Protein AF-A0A7J4DTM4-F1 (afdb_monomer_lite)

Sequence (296 aa):
MVCRRVAFVVVTILLLASLVPLAHAIEEQLKPVEEEARDWLGLMKFAESLHATTKGMKYWYECCGMGKYVGVPYEALFCKKCHATCESCHAVKDENGNVVDFSISVAKDRNTCLKCHGRQAKAIALGQKNPEWADVHLIGLGVNCVYCHSSKEVHGMHGKFNYMFEGKGVFEISCEKCHIEKRIGPPVIKTIPEHEQHLDDIGCSACHSPTTVTCYNCHLSYAYETYKRQGKPVKKVIPITGWMLLVKDKRTGKIVPGNIMVLVWTGKDVEAVRVPIYHRGDAKGKRIEFRPPDPS

Radius of gyration: 25.84 Å; chains: 1; bounding box: 92×42×77 Å

Foldseek 3Di:
DPVVVVVVVVVVVVVVVVVVVVVVVVVVVCPPVVVVVVVVVVLQQQCQACQQVVLQVQLLCCQAHCCVAFVDHPVLFPLVVSRDDQCLQFFDADPVRDGPDGHPVSNQAQVSVCVNVVLVVVLCVVCVVPVLQHDCVCRVVVGTPCVQFPPCLNRVSQHHDSHCQQAPSNGPGAPCVVQPVVVHDDHPDPPPVCCVPAVQAAGPQAPPHQWDWEFEAAASQQQSVVCVVPVGGDPDTDTDIRDFDWDQQPRRRHIHTWYFYFYFYDDPPHDTDGRTRTSRDYSNNDDPPPPPPDPD

Secondary structure (DSSP, 8-state):
--HHHHHHHHHHHHHHHHHHHHHHHHHHH---HHHHHHHHHHT--GGGSHHHH-HHHHHHHHHSSTHHHH---GGGSGGGGG---HHHHHEEE-TTS-EEEE-HHHHHSHHHHHTT-HHHHHHHHHHTT-GGG--IIIIIS---HHHHS-HHHHTTTT---SSTTSSTTS----SHIIIIIS--SS---TTSHHHHHHTTTB-GGGTS-S---EE-SEEHHHHHHHHHHHSS------EE-S--EEEE-TTT--EEEE---EEEE--SS---EEEE--SS--TT-------PPP--

pLDDT: mean 75.69, std 17.33, range [27.16, 96.31]

Structure (mmCIF, N/CA/C/O backbone):
data_AF-A0A7J4DTM4-F1
#
_entry.id   AF-A0A7J4DTM4-F1
#
loop_
_atom_site.group_PDB
_atom_site.id
_atom_site.type_symbol
_atom_site.label_atom_id
_atom_site.label_alt_id
_atom_site.label_comp_id
_atom_site.label_asym_id
_atom_site.label_entity_id
_atom_site.label_seq_id
_atom_site.pdbx_PDB_ins_code
_atom_site.Cartn_x
_atom_site.Cartn_y
_atom_site.Cartn_z
_atom_site.occupancy
_atom_site.B_iso_or_equiv
_atom_site.auth_seq_id
_atom_site.auth_comp_id
_atom_site.auth_asym_id
_atom_site.auth_atom_id
_atom_site.pdbx_PDB_model_num
ATOM 1 N N . MET A 1 1 ? 55.580 -16.306 48.579 1.00 51.09 1 MET A N 1
ATOM 2 C CA . MET A 1 1 ? 55.293 -15.978 47.158 1.00 51.09 1 MET A CA 1
ATOM 3 C C . MET A 1 1 ? 54.442 -17.020 46.409 1.00 51.09 1 MET A C 1
ATOM 5 O O . MET A 1 1 ? 54.090 -16.763 45.266 1.00 51.09 1 MET A O 1
ATOM 9 N N . VAL A 1 2 ? 54.030 -18.139 47.026 1.00 48.56 2 VAL A N 1
ATOM 10 C CA . VAL A 1 2 ? 53.273 -19.211 46.340 1.00 48.56 2 VAL A CA 1
ATOM 11 C C . VAL A 1 2 ? 51.743 -18.990 46.356 1.00 48.56 2 VAL A C 1
ATOM 13 O O . VAL A 1 2 ? 51.092 -19.220 45.343 1.00 48.56 2 VAL A O 1
ATOM 16 N N . CYS A 1 3 ? 51.164 -18.406 47.418 1.00 44.97 3 CYS A N 1
ATOM 17 C CA . CYS A 1 3 ? 49.705 -18.182 47.508 1.00 44.97 3 CYS A CA 1
ATOM 18 C C . CYS A 1 3 ? 49.120 -17.191 46.485 1.00 44.97 3 CYS A C 1
ATOM 20 O O . CYS A 1 3 ? 47.960 -17.312 46.104 1.00 44.97 3 CYS A O 1
ATOM 22 N N . ARG A 1 4 ? 49.901 -16.210 46.012 1.00 42.91 4 ARG A N 1
ATOM 23 C CA . ARG A 1 4 ? 49.393 -15.155 45.114 1.00 42.91 4 ARG A CA 1
ATOM 24 C C . ARG A 1 4 ? 49.233 -15.622 43.660 1.00 42.91 4 ARG A C 1
ATOM 26 O O . ARG A 1 4 ? 48.431 -15.052 42.933 1.00 42.91 4 ARG A O 1
ATOM 33 N N . ARG A 1 5 ? 49.968 -16.666 43.249 1.00 45.34 5 ARG A N 1
ATOM 34 C CA . ARG A 1 5 ? 49.880 -17.247 41.896 1.00 45.34 5 ARG A CA 1
ATOM 35 C C . ARG A 1 5 ? 48.676 -18.180 41.744 1.00 45.34 5 ARG A C 1
ATOM 37 O O . ARG A 1 5 ? 48.032 -18.144 40.706 1.00 45.34 5 ARG A O 1
ATOM 44 N N . VAL A 1 6 ? 48.325 -18.941 42.783 1.00 50.00 6 VAL A N 1
ATOM 45 C CA . VAL A 1 6 ? 47.185 -19.880 42.747 1.00 50.00 6 VAL A CA 1
ATOM 46 C C . VAL A 1 6 ? 45.846 -19.138 42.682 1.00 50.00 6 VAL A C 1
ATOM 48 O O . VAL A 1 6 ? 44.985 -19.501 41.887 1.00 50.00 6 VAL A O 1
ATOM 51 N N . ALA A 1 7 ? 45.697 -18.041 43.433 1.00 49.00 7 ALA A N 1
ATOM 52 C CA . ALA A 1 7 ? 44.486 -17.219 43.396 1.00 49.00 7 ALA A CA 1
ATOM 53 C C . ALA A 1 7 ? 44.242 -16.576 42.017 1.00 49.00 7 ALA A C 1
ATOM 55 O O . ALA A 1 7 ? 43.101 -16.489 41.578 1.00 49.00 7 ALA A O 1
ATOM 56 N N . PHE A 1 8 ? 45.306 -16.178 41.307 1.00 45.94 8 PHE A N 1
ATOM 57 C CA . PHE A 1 8 ? 45.180 -15.618 39.960 1.00 45.94 8 PHE A CA 1
ATOM 58 C C . PHE A 1 8 ? 44.722 -16.680 38.953 1.00 45.94 8 PHE A C 1
ATOM 60 O O . PHE A 1 8 ? 43.783 -16.429 38.215 1.00 45.94 8 PHE A O 1
ATOM 67 N N . VAL A 1 9 ? 45.304 -17.888 38.970 1.00 52.81 9 VAL A N 1
ATOM 68 C CA . VAL A 1 9 ? 44.934 -18.965 38.027 1.00 52.81 9 VAL A CA 1
ATOM 69 C C . VAL A 1 9 ? 43.483 -19.431 38.212 1.00 52.81 9 VAL A C 1
ATOM 71 O O . VAL A 1 9 ? 42.781 -19.643 37.227 1.00 52.81 9 VAL A O 1
ATOM 74 N N . VAL A 1 10 ? 43.003 -19.538 39.455 1.00 53.56 10 VAL A N 1
ATOM 75 C CA . VAL A 1 10 ? 41.624 -19.975 39.743 1.00 53.56 10 VAL A CA 1
ATOM 76 C C . VAL A 1 10 ? 40.591 -18.926 39.309 1.00 53.56 10 VAL A C 1
ATOM 78 O O . VAL A 1 10 ? 39.556 -19.286 38.753 1.00 53.56 10 VAL A O 1
ATOM 81 N N . VAL A 1 11 ? 40.887 -17.632 39.480 1.00 53.28 11 VAL A N 1
ATOM 82 C CA . VAL A 1 11 ? 40.009 -16.541 39.021 1.00 53.28 11 VAL A CA 1
ATOM 83 C C . VAL A 1 11 ? 39.959 -16.471 37.490 1.00 53.28 11 VAL A C 1
ATOM 85 O O . VAL A 1 11 ? 38.877 -16.289 36.936 1.00 53.28 11 VAL A O 1
ATOM 88 N N . THR A 1 12 ? 41.077 -16.696 36.788 1.00 52.28 12 THR A N 1
ATOM 89 C CA . THR A 1 12 ? 41.082 -16.731 35.314 1.00 52.28 12 THR A CA 1
ATOM 90 C C . THR A 1 12 ? 40.325 -17.940 34.757 1.00 52.28 12 THR A C 1
ATOM 92 O O . THR A 1 12 ? 39.614 -17.800 33.766 1.00 52.28 12 THR A O 1
ATOM 95 N N . ILE A 1 13 ? 40.420 -19.114 35.396 1.00 54.06 13 ILE A N 1
ATOM 96 C CA . ILE A 1 13 ? 39.675 -20.316 34.980 1.00 54.06 13 ILE A CA 1
ATOM 97 C C . ILE A 1 13 ? 38.166 -20.137 35.209 1.00 54.06 13 ILE A C 1
ATOM 99 O O . ILE A 1 13 ? 37.378 -20.509 34.343 1.00 54.06 13 ILE A O 1
ATOM 103 N N . LEU A 1 14 ? 37.752 -19.514 36.318 1.00 49.53 14 LEU A N 1
ATOM 104 C CA . LEU A 1 14 ? 36.337 -19.230 36.597 1.00 49.53 14 LEU A CA 1
ATOM 105 C C . LEU A 1 14 ? 35.748 -18.143 35.675 1.00 49.53 14 LEU A C 1
ATOM 107 O O . LEU A 1 14 ? 34.586 -18.249 35.292 1.00 49.53 14 LEU A O 1
ATOM 111 N N . LEU A 1 15 ? 36.541 -17.141 35.273 1.00 49.44 15 LEU A N 1
ATOM 112 C CA . LEU A 1 15 ? 36.146 -16.133 34.273 1.00 49.44 15 LEU A CA 1
ATOM 113 C C . LEU A 1 15 ? 36.059 -16.708 32.852 1.00 49.44 15 LEU A C 1
ATOM 115 O O . LEU A 1 15 ? 35.189 -16.314 32.084 1.00 49.44 15 LEU A O 1
ATOM 119 N N . LEU A 1 16 ? 36.928 -17.655 32.493 1.00 51.03 16 LEU A N 1
ATOM 120 C CA . LEU A 1 16 ? 36.829 -18.360 31.212 1.00 51.03 16 LEU A CA 1
ATOM 121 C C . LEU A 1 16 ? 35.642 -19.334 31.206 1.00 51.03 16 LEU A C 1
ATOM 123 O O . LEU A 1 16 ? 34.917 -19.400 30.218 1.00 51.03 16 LEU A O 1
ATOM 127 N N . ALA A 1 17 ? 35.373 -20.020 32.321 1.00 52.88 17 ALA A N 1
ATOM 128 C CA . ALA A 1 17 ? 34.240 -20.936 32.457 1.00 52.88 17 ALA A CA 1
ATOM 129 C C . ALA A 1 17 ? 32.867 -20.235 32.438 1.00 52.88 17 ALA A C 1
ATOM 131 O O . ALA A 1 17 ? 31.882 -20.873 32.081 1.00 52.88 17 ALA A O 1
ATOM 132 N N . SER A 1 18 ? 32.781 -18.941 32.771 1.00 51.28 18 SER A N 1
ATOM 133 C CA . SER A 1 18 ? 31.548 -18.144 32.641 1.00 51.28 18 SER A CA 1
ATOM 134 C C . SER A 1 18 ? 31.358 -17.518 31.253 1.00 51.28 18 SER A C 1
ATOM 136 O O . SER A 1 18 ? 30.241 -17.134 30.906 1.00 51.28 18 SER A O 1
ATOM 138 N N . LEU A 1 19 ? 32.411 -17.470 30.429 1.00 48.88 19 LEU A N 1
ATOM 139 C CA . LEU A 1 19 ? 32.341 -17.037 29.030 1.00 48.88 19 LEU A CA 1
ATOM 140 C C . LEU A 1 19 ? 31.908 -18.164 28.084 1.00 48.88 19 LEU A C 1
ATOM 142 O O . LEU A 1 19 ? 31.296 -17.882 27.059 1.00 48.88 19 LEU A O 1
ATOM 146 N N . VAL A 1 20 ? 32.165 -19.432 28.427 1.00 53.16 20 VAL A N 1
ATOM 147 C CA . VAL A 1 20 ? 31.764 -20.583 27.594 1.00 53.16 20 VAL A CA 1
ATOM 148 C C . VAL A 1 20 ? 30.235 -20.698 27.441 1.00 53.16 20 VAL A C 1
ATOM 150 O O . VAL A 1 20 ? 29.787 -20.825 26.303 1.00 53.16 20 VAL A O 1
ATOM 153 N N . PRO A 1 21 ? 29.404 -20.585 28.498 1.00 50.69 21 PRO A N 1
ATOM 154 C CA . PRO A 1 21 ? 27.946 -20.595 28.363 1.00 50.69 21 PRO A CA 1
ATOM 155 C C . PRO A 1 21 ? 27.416 -19.374 27.606 1.00 50.69 21 PRO A C 1
ATOM 157 O O . PRO A 1 21 ? 26.433 -19.485 26.883 1.00 50.69 21 PRO A O 1
ATOM 160 N N . LEU A 1 22 ? 28.079 -18.218 27.740 1.00 47.06 22 LEU A N 1
ATOM 161 C CA . LEU A 1 22 ? 27.720 -16.999 27.013 1.00 47.06 22 LEU A CA 1
ATOM 162 C C . LEU A 1 22 ? 28.033 -17.136 25.515 1.00 47.06 22 LEU A C 1
ATOM 164 O O . LEU A 1 22 ? 27.223 -16.734 24.690 1.00 47.06 22 LEU A O 1
ATOM 168 N N . ALA A 1 23 ? 29.163 -17.754 25.161 1.00 49.91 23 ALA A N 1
ATOM 169 C CA . ALA A 1 23 ? 29.523 -18.060 23.779 1.00 49.91 23 ALA A CA 1
ATOM 170 C C . ALA A 1 23 ? 28.555 -19.075 23.146 1.00 49.91 23 ALA A C 1
ATOM 172 O O . ALA A 1 23 ? 28.067 -18.827 22.049 1.00 49.91 23 ALA A O 1
ATOM 173 N N . HIS A 1 24 ? 28.188 -20.142 23.867 1.00 51.56 24 HIS A N 1
ATOM 174 C CA . HIS A 1 24 ? 27.198 -21.119 23.389 1.00 51.56 24 HIS A CA 1
ATOM 175 C C . HIS A 1 24 ? 25.793 -20.506 23.253 1.00 51.56 24 HIS A C 1
ATOM 177 O O . HIS A 1 24 ? 25.097 -20.790 22.285 1.00 51.56 24 HIS A O 1
ATOM 183 N N . ALA A 1 25 ? 25.387 -19.613 24.162 1.00 49.22 25 ALA A N 1
ATOM 184 C CA . ALA A 1 25 ? 24.109 -18.902 24.062 1.00 49.22 25 ALA A CA 1
ATOM 185 C C . ALA A 1 25 ? 24.070 -17.889 22.899 1.00 49.22 25 ALA A C 1
ATOM 187 O O . ALA A 1 25 ? 23.004 -17.640 22.339 1.00 49.22 25 ALA A O 1
ATOM 188 N N . ILE A 1 26 ? 25.215 -17.309 22.518 1.00 49.38 26 ILE A N 1
ATOM 189 C CA . ILE A 1 26 ? 25.340 -16.452 21.327 1.00 49.38 26 ILE A CA 1
ATOM 190 C C . ILE A 1 26 ? 25.299 -17.300 20.045 1.00 49.38 26 ILE A C 1
ATOM 192 O O . ILE A 1 26 ? 24.680 -16.892 19.064 1.00 49.38 26 ILE A O 1
ATOM 196 N N . GLU A 1 27 ? 25.909 -18.485 20.061 1.00 47.34 27 GLU A N 1
ATOM 197 C CA . GLU A 1 27 ? 25.940 -19.418 18.928 1.00 47.34 27 GLU A CA 1
ATOM 198 C C . GLU A 1 27 ? 24.567 -20.069 18.670 1.00 47.34 27 GLU A C 1
ATOM 200 O O . GLU A 1 27 ? 24.150 -20.181 17.523 1.00 47.34 27 GLU A O 1
ATOM 205 N N . GLU A 1 28 ? 23.790 -20.374 19.714 1.00 44.59 28 GLU A N 1
ATOM 206 C CA . GLU A 1 28 ? 22.424 -20.912 19.588 1.00 44.59 28 GLU A CA 1
ATOM 207 C C . GLU A 1 28 ? 21.387 -19.850 19.147 1.00 44.59 28 GLU A C 1
ATOM 209 O O . GLU A 1 28 ? 20.365 -20.186 18.544 1.00 44.59 28 GLU A O 1
ATOM 214 N N . GLN A 1 29 ? 21.651 -18.553 19.377 1.00 46.19 29 GLN A N 1
ATOM 215 C CA . GLN A 1 29 ? 20.832 -17.447 18.843 1.00 46.19 29 GLN A CA 1
ATOM 216 C C . GLN A 1 29 ? 21.184 -17.042 17.408 1.00 46.19 29 GLN A C 1
ATOM 218 O O . GLN A 1 29 ? 20.396 -16.363 16.747 1.00 46.19 29 GLN A O 1
ATOM 223 N N . LEU A 1 30 ? 22.335 -17.481 16.912 1.00 46.19 30 LEU A N 1
ATOM 224 C CA . LEU A 1 30 ? 22.692 -17.424 15.508 1.00 46.19 30 LEU A CA 1
ATOM 225 C C . LEU A 1 30 ? 22.397 -18.794 14.903 1.00 46.19 30 LEU A C 1
ATOM 227 O O . LEU A 1 30 ? 23.311 -19.525 14.529 1.00 46.19 30 LEU A O 1
ATOM 231 N N . LYS A 1 31 ? 21.111 -19.107 14.678 1.00 47.78 31 LYS A N 1
ATOM 232 C CA . LYS A 1 31 ? 20.819 -19.878 13.460 1.00 47.78 31 LYS A CA 1
ATOM 233 C C . LYS A 1 31 ? 21.599 -19.173 12.356 1.00 47.78 31 LYS A C 1
ATOM 235 O O . LYS A 1 31 ? 21.417 -17.955 12.230 1.00 47.78 31 LYS A O 1
ATOM 240 N N . PRO A 1 32 ? 22.543 -19.846 11.676 1.00 51.84 32 PRO A N 1
ATOM 241 C CA . PRO A 1 32 ? 23.488 -19.143 10.837 1.00 51.84 32 PRO A CA 1
ATOM 242 C C . PRO A 1 32 ? 22.656 -18.318 9.871 1.00 51.84 32 PRO A C 1
ATOM 244 O O . PRO A 1 32 ? 21.770 -18.846 9.203 1.00 51.84 32 PRO A O 1
ATOM 247 N N . VAL A 1 33 ? 22.868 -17.002 9.872 1.00 55.72 33 VAL A N 1
ATOM 248 C CA . VAL A 1 33 ? 22.090 -16.045 9.071 1.00 55.72 33 VAL A CA 1
ATOM 249 C C . VAL A 1 33 ? 22.012 -16.504 7.611 1.00 55.72 33 VAL A C 1
ATOM 251 O O . VAL A 1 33 ? 21.050 -16.204 6.920 1.00 55.72 33 VAL A O 1
ATOM 254 N N . GLU A 1 34 ? 22.994 -17.287 7.163 1.00 45.97 34 GLU A N 1
ATOM 255 C CA . GLU A 1 34 ? 23.061 -17.964 5.871 1.00 45.97 34 GLU A CA 1
ATOM 256 C C . GLU A 1 34 ? 22.047 -19.105 5.668 1.00 45.97 34 GLU A C 1
ATOM 258 O O . GLU A 1 34 ? 21.543 -19.258 4.560 1.00 45.97 34 GLU A O 1
ATOM 263 N N . GLU A 1 35 ? 21.723 -19.901 6.688 1.00 49.31 35 GLU A N 1
ATOM 264 C CA . GLU A 1 35 ? 20.717 -20.972 6.619 1.00 49.31 35 GLU A CA 1
ATOM 265 C C . GLU A 1 35 ? 19.300 -20.391 6.647 1.00 49.31 35 GLU A C 1
ATOM 267 O O . GLU A 1 35 ? 18.484 -20.734 5.791 1.00 49.31 35 GLU A O 1
ATOM 272 N N . GLU A 1 36 ? 19.040 -19.398 7.508 1.00 51.06 36 GLU A N 1
ATOM 273 C CA . GLU A 1 36 ? 17.799 -18.619 7.422 1.00 51.06 36 GLU A CA 1
ATOM 274 C C . GLU A 1 36 ? 17.722 -17.857 6.088 1.00 51.06 36 GLU A C 1
ATOM 276 O O . GLU A 1 36 ? 16.693 -17.891 5.419 1.00 51.06 36 GLU A O 1
ATOM 281 N N . ALA A 1 37 ? 18.803 -17.232 5.614 1.00 54.28 37 ALA A N 1
ATOM 282 C CA . ALA A 1 37 ? 18.807 -16.583 4.302 1.00 54.28 37 ALA A CA 1
ATOM 283 C C . ALA A 1 37 ? 18.589 -17.579 3.149 1.00 54.28 37 ALA A C 1
ATOM 285 O O . ALA A 1 37 ? 17.890 -17.232 2.196 1.00 54.28 37 ALA A O 1
ATOM 286 N N . ARG A 1 38 ? 19.120 -18.809 3.218 1.00 49.59 38 ARG A N 1
ATOM 287 C CA . ARG A 1 38 ? 18.876 -19.871 2.221 1.00 49.59 38 ARG A CA 1
ATOM 288 C C . ARG A 1 38 ? 17.426 -20.333 2.222 1.00 49.59 38 ARG A C 1
ATOM 290 O O . ARG A 1 38 ? 16.858 -20.456 1.137 1.00 49.59 38 ARG A O 1
ATOM 297 N N . ASP A 1 39 ? 16.814 -20.513 3.387 1.00 56.84 39 ASP A N 1
ATOM 298 C CA . ASP A 1 39 ? 15.387 -20.832 3.494 1.00 56.84 39 ASP A CA 1
ATOM 299 C C . ASP A 1 39 ? 14.525 -19.704 2.914 1.00 56.84 39 ASP A C 1
ATOM 301 O O . ASP A 1 39 ? 13.598 -19.940 2.138 1.00 56.84 39 ASP A O 1
ATOM 305 N N . TRP A 1 40 ? 14.871 -18.450 3.200 1.00 58.34 40 TRP A N 1
ATOM 306 C CA . TRP A 1 40 ? 14.167 -17.291 2.653 1.00 58.34 40 TRP A CA 1
ATOM 307 C C . TRP A 1 40 ? 14.352 -17.123 1.140 1.00 58.34 40 TRP A C 1
ATOM 309 O O . TRP A 1 40 ? 13.392 -16.782 0.445 1.00 58.34 40 TRP A O 1
ATOM 319 N N . LEU A 1 41 ? 15.551 -17.376 0.611 1.00 61.47 41 LEU A N 1
ATOM 320 C CA . LEU A 1 41 ? 15.829 -17.345 -0.828 1.00 61.47 41 LEU A CA 1
ATOM 321 C C . LEU A 1 41 ? 15.144 -18.507 -1.559 1.00 61.47 41 LEU A C 1
ATOM 323 O O . LEU A 1 41 ? 14.601 -18.298 -2.643 1.00 61.47 41 LEU A O 1
ATOM 327 N N . GLY A 1 42 ? 15.090 -19.699 -0.956 1.00 61.44 42 GLY A N 1
ATOM 328 C CA . GLY A 1 42 ? 14.371 -20.861 -1.489 1.00 61.44 42 GLY A CA 1
ATOM 329 C C . GLY A 1 42 ? 12.847 -20.685 -1.504 1.00 61.44 42 GLY A C 1
ATOM 330 O O . GLY A 1 42 ? 12.160 -21.239 -2.362 1.00 61.44 42 GLY A O 1
ATOM 331 N N . LEU A 1 43 ? 12.312 -19.862 -0.597 1.00 64.25 43 LEU A N 1
ATOM 332 C CA . LEU A 1 43 ? 10.894 -19.496 -0.534 1.00 64.25 43 LEU A CA 1
ATOM 333 C C . LEU A 1 43 ? 10.552 -18.222 -1.325 1.00 64.25 43 LEU A C 1
ATOM 335 O O . LEU A 1 43 ? 9.373 -17.867 -1.434 1.00 64.25 43 LEU A O 1
ATOM 339 N N . MET A 1 44 ? 11.547 -17.526 -1.885 1.00 73.56 44 MET A N 1
ATOM 340 C CA . MET A 1 44 ? 11.342 -16.275 -2.608 1.00 73.56 44 MET A CA 1
ATOM 341 C C . MET A 1 44 ? 10.593 -16.515 -3.922 1.00 73.56 44 MET A C 1
ATOM 343 O O . MET A 1 44 ? 11.154 -16.926 -4.934 1.00 73.56 44 MET A O 1
ATOM 347 N N . LYS A 1 45 ? 9.304 -16.172 -3.927 1.00 81.38 45 LYS A N 1
ATOM 348 C CA . LYS A 1 45 ? 8.405 -16.299 -5.084 1.00 81.38 45 LYS A CA 1
ATOM 349 C C . LYS A 1 45 ? 8.089 -14.942 -5.701 1.00 81.38 45 LYS A C 1
ATOM 351 O O . LYS A 1 45 ? 6.949 -14.673 -6.079 1.00 81.38 45 LYS A O 1
ATOM 356 N N . PHE A 1 46 ? 9.103 -14.076 -5.826 1.00 87.00 46 PHE A N 1
ATOM 357 C CA . PHE A 1 46 ? 8.894 -12.700 -6.285 1.00 87.00 46 PHE A CA 1
ATOM 358 C C . PHE A 1 46 ? 8.165 -12.653 -7.627 1.00 87.00 46 PHE A C 1
ATOM 360 O O . PHE A 1 46 ? 7.190 -11.918 -7.738 1.00 87.00 46 PHE A O 1
ATOM 367 N N . ALA A 1 47 ? 8.549 -13.497 -8.591 1.00 87.75 47 ALA A N 1
ATOM 368 C CA . ALA A 1 47 ? 7.905 -13.588 -9.906 1.00 87.75 47 ALA A CA 1
ATOM 369 C C . ALA A 1 47 ? 6.390 -13.876 -9.846 1.00 87.75 47 ALA A C 1
ATOM 371 O O . ALA A 1 47 ? 5.657 -13.540 -10.772 1.00 87.75 47 ALA A O 1
ATOM 372 N N . GLU A 1 48 ? 5.906 -14.468 -8.755 1.00 85.25 48 GLU A N 1
ATOM 373 C CA . GLU A 1 48 ? 4.498 -14.818 -8.543 1.00 85.25 48 GLU A CA 1
ATOM 374 C C . GLU A 1 48 ? 3.753 -13.793 -7.667 1.00 85.25 48 GLU A C 1
ATOM 376 O O . GLU A 1 48 ? 2.517 -13.830 -7.561 1.00 85.25 48 GLU A O 1
ATOM 381 N N . SER A 1 49 ? 4.501 -12.870 -7.052 1.00 88.50 49 SER A N 1
ATOM 382 C CA . SER A 1 49 ? 3.994 -11.820 -6.173 1.00 88.50 49 SER A CA 1
ATOM 383 C C . SER A 1 49 ? 3.108 -10.818 -6.917 1.00 88.50 49 SER A C 1
ATOM 385 O O . SER A 1 49 ? 3.173 -10.651 -8.142 1.00 88.50 49 SER A O 1
ATOM 387 N N . LEU A 1 50 ? 2.294 -10.080 -6.158 1.00 88.50 50 LEU A N 1
ATOM 388 C CA . LEU A 1 50 ? 1.511 -8.968 -6.700 1.00 88.50 50 LEU A CA 1
ATOM 389 C C . LEU A 1 50 ? 2.394 -7.835 -7.249 1.00 88.50 50 LEU A C 1
ATOM 391 O O . LEU A 1 50 ? 1.957 -7.149 -8.168 1.00 88.50 50 LEU A O 1
ATOM 395 N N . HIS A 1 51 ? 3.617 -7.654 -6.740 1.00 89.62 51 HIS A N 1
ATOM 396 C CA . HIS A 1 51 ? 4.542 -6.625 -7.226 1.00 89.62 51 HIS A CA 1
ATOM 397 C C . HIS A 1 51 ? 5.139 -6.975 -8.594 1.00 89.62 51 HIS A C 1
ATOM 399 O O . HIS A 1 51 ? 5.155 -6.121 -9.480 1.00 89.62 51 HIS A O 1
ATOM 405 N N . ALA A 1 52 ? 5.574 -8.222 -8.801 1.00 87.75 52 ALA A N 1
ATOM 406 C CA . ALA A 1 52 ? 6.132 -8.634 -10.091 1.00 87.75 52 ALA A CA 1
ATOM 407 C C . ALA A 1 52 ? 5.054 -8.737 -11.175 1.00 87.75 52 ALA A C 1
ATOM 409 O O . ALA A 1 52 ? 5.234 -8.277 -12.299 1.00 87.75 52 ALA A O 1
ATOM 410 N N . THR A 1 53 ? 3.904 -9.321 -10.830 1.00 85.75 53 THR A N 1
ATOM 411 C CA . THR A 1 53 ? 2.846 -9.599 -11.813 1.00 85.75 53 THR A CA 1
ATOM 412 C C . THR A 1 53 ? 1.917 -8.412 -12.052 1.00 85.75 53 THR A C 1
ATOM 414 O O . THR A 1 53 ? 1.267 -8.338 -13.090 1.00 85.75 53 THR A O 1
ATOM 417 N N . THR A 1 54 ? 1.781 -7.511 -11.073 1.00 84.62 54 THR A N 1
ATOM 418 C CA . THR A 1 54 ? 0.753 -6.451 -11.009 1.00 84.62 54 THR A CA 1
ATOM 419 C C . THR A 1 54 ? -0.684 -6.927 -11.236 1.00 84.62 54 THR A C 1
ATOM 421 O O . THR A 1 54 ? -1.593 -6.120 -11.453 1.00 84.62 54 THR A O 1
ATOM 424 N N . LYS A 1 55 ? -0.936 -8.238 -11.119 1.00 86.75 55 LYS A N 1
ATOM 425 C CA . LYS A 1 55 ? -2.232 -8.851 -11.437 1.00 86.75 55 LYS A CA 1
ATOM 426 C C . LYS A 1 55 ? -3.386 -8.292 -10.610 1.00 86.75 55 LYS A C 1
ATOM 428 O O . LYS A 1 55 ? -4.502 -8.277 -11.100 1.00 86.75 55 LYS A O 1
ATOM 433 N N . GLY A 1 56 ? -3.115 -7.734 -9.426 1.00 85.88 56 GLY A N 1
ATOM 434 C CA . GLY A 1 56 ? -4.116 -7.022 -8.627 1.00 85.88 56 GLY A CA 1
ATOM 435 C C . GLY A 1 56 ? -4.728 -5.825 -9.345 1.00 85.88 56 GLY A C 1
ATOM 436 O O . GLY A 1 56 ? -5.942 -5.641 -9.306 1.00 85.88 56 GLY A O 1
ATOM 437 N N . MET A 1 57 ? -3.912 -5.025 -10.033 1.00 82.94 57 MET A N 1
ATOM 438 C CA . MET A 1 57 ? -4.402 -3.881 -10.806 1.00 82.94 57 MET A CA 1
ATOM 439 C C . MET A 1 57 ? -5.219 -4.341 -12.015 1.00 82.94 57 MET A C 1
ATOM 441 O O . MET A 1 57 ? -6.287 -3.783 -12.266 1.00 82.94 57 MET A O 1
ATOM 445 N N . LYS A 1 58 ? -4.745 -5.381 -12.715 1.00 86.31 58 LYS A N 1
ATOM 446 C CA . LYS A 1 58 ? -5.462 -6.006 -13.832 1.00 86.31 58 LYS A CA 1
ATOM 447 C C . LYS A 1 58 ? -6.810 -6.575 -13.386 1.00 86.31 58 LYS A C 1
ATOM 449 O O . LYS A 1 58 ? -7.836 -6.213 -13.951 1.00 86.31 58 LYS A O 1
ATOM 454 N N . TYR A 1 59 ? -6.815 -7.371 -12.318 1.00 86.19 59 TYR A N 1
ATOM 455 C CA . TYR A 1 59 ? -8.014 -7.959 -11.727 1.00 86.19 59 TYR A CA 1
ATOM 456 C C . TYR A 1 59 ? -9.055 -6.881 -11.422 1.00 86.19 59 TYR A C 1
ATOM 458 O O . TYR A 1 59 ? -10.169 -6.952 -11.930 1.00 86.19 59 TYR A O 1
ATOM 466 N N . TRP A 1 60 ? -8.681 -5.831 -10.681 1.00 79.62 60 TRP A N 1
ATOM 467 C CA . TRP A 1 60 ? -9.603 -4.737 -10.367 1.00 79.62 60 TRP A CA 1
ATOM 468 C C . TRP A 1 60 ? -10.085 -3.990 -11.605 1.00 79.62 60 TRP A C 1
ATOM 470 O O . TRP A 1 60 ? -11.254 -3.618 -11.658 1.00 79.62 60 TRP A O 1
ATOM 480 N N . TYR A 1 61 ? -9.219 -3.766 -12.592 1.00 81.31 61 TYR A N 1
ATOM 481 C CA . TYR A 1 61 ? -9.605 -3.112 -13.836 1.00 81.31 61 TYR A CA 1
ATOM 482 C C . TYR A 1 61 ? -10.661 -3.921 -14.603 1.00 81.31 61 TYR A C 1
ATOM 484 O O . TYR A 1 61 ? -11.680 -3.355 -15.000 1.00 81.31 61 TYR A O 1
ATOM 492 N N . GLU A 1 62 ? -10.451 -5.229 -14.757 1.00 83.56 62 GLU A N 1
ATOM 493 C CA . GLU A 1 62 ? -11.275 -6.115 -15.588 1.00 83.56 62 GLU A CA 1
ATOM 494 C C . GLU A 1 62 ? -12.529 -6.630 -14.863 1.00 83.56 62 GLU A C 1
ATOM 496 O O . GLU A 1 62 ? -13.638 -6.550 -15.396 1.00 83.56 62 GLU A O 1
ATOM 501 N N . CYS A 1 63 ? -12.397 -7.139 -13.633 1.00 76.44 63 CYS A N 1
ATOM 502 C CA . CYS A 1 63 ? -13.497 -7.812 -12.934 1.00 76.44 63 CYS A CA 1
ATOM 503 C C . CYS A 1 63 ? -14.545 -6.848 -12.393 1.00 76.44 63 CYS A C 1
ATOM 505 O O . CYS A 1 63 ? -15.721 -7.202 -12.294 1.00 76.44 63 CYS A O 1
ATOM 507 N N . CYS A 1 64 ? -14.116 -5.666 -11.957 1.00 71.56 64 CYS A N 1
ATOM 508 C CA . CYS A 1 64 ? -14.864 -4.899 -10.963 1.00 71.56 64 CYS A CA 1
ATOM 509 C C . CYS A 1 64 ? -14.707 -3.382 -11.141 1.00 71.56 64 CYS A C 1
ATOM 511 O O . CYS A 1 64 ? -15.253 -2.603 -10.363 1.00 71.56 64 CYS A O 1
ATOM 513 N N . GLY A 1 65 ? -13.950 -2.966 -12.153 1.00 75.25 65 GLY A N 1
ATOM 514 C CA . GLY A 1 65 ? -13.567 -1.587 -12.387 1.00 75.25 65 GLY A CA 1
ATOM 515 C C . GLY A 1 65 ? -13.959 -1.117 -13.777 1.00 75.25 65 GLY A C 1
ATOM 516 O O . GLY A 1 65 ? -14.973 -1.517 -14.346 1.00 75.25 65 GLY A O 1
ATOM 517 N N . MET A 1 66 ? -13.150 -0.206 -14.302 1.00 74.06 66 MET A N 1
ATOM 518 C CA . MET A 1 66 ? -13.478 0.557 -15.499 1.00 74.06 66 MET A CA 1
ATOM 519 C C . MET A 1 66 ? -13.356 -0.256 -16.802 1.00 74.06 66 MET A C 1
ATOM 521 O O . MET A 1 66 ? -13.991 0.100 -17.789 1.00 74.06 66 MET A O 1
ATOM 525 N N . GLY A 1 67 ? -12.609 -1.367 -16.814 1.00 78.38 67 GLY A N 1
ATOM 526 C CA . GLY A 1 67 ? -12.358 -2.185 -18.010 1.00 78.38 67 GLY A CA 1
ATOM 527 C C . GLY A 1 67 ? -13.630 -2.650 -18.717 1.00 78.38 67 GLY A C 1
ATOM 528 O O . GLY A 1 67 ? -13.704 -2.588 -19.942 1.00 78.38 67 GLY A O 1
ATOM 529 N N . LYS A 1 68 ? -14.676 -2.982 -17.950 1.00 76.38 68 LYS A N 1
ATOM 530 C CA . LYS A 1 68 ? -15.996 -3.378 -18.476 1.00 76.38 68 LYS A CA 1
ATOM 531 C C . LYS A 1 68 ? -16.696 -2.305 -19.309 1.00 76.38 68 LYS A C 1
ATOM 533 O O . LYS A 1 68 ? -17.609 -2.629 -20.057 1.00 76.38 68 LYS A O 1
ATOM 538 N N . TYR A 1 69 ? -16.302 -1.045 -19.151 1.00 76.19 69 TYR A N 1
ATOM 539 C CA . TYR A 1 69 ? -16.998 0.101 -19.730 1.00 76.19 69 TYR A CA 1
ATOM 540 C C . TYR A 1 69 ? -16.194 0.818 -20.813 1.00 76.19 69 TYR A C 1
ATOM 542 O O . TYR A 1 69 ? -16.763 1.558 -21.606 1.00 76.19 69 TYR A O 1
ATOM 550 N N . VAL A 1 70 ? -14.872 0.632 -20.841 1.00 78.62 70 VAL A N 1
ATOM 551 C CA . VAL A 1 70 ? -13.986 1.409 -21.724 1.00 78.62 70 VAL A CA 1
ATOM 552 C C . VAL A 1 70 ? -13.509 0.644 -22.946 1.00 78.62 70 VAL A C 1
ATOM 554 O O . VAL A 1 70 ? -12.995 1.269 -23.868 1.00 78.62 70 VAL A O 1
ATOM 557 N N . GLY A 1 71 ? -13.656 -0.686 -22.963 1.00 80.19 71 GLY A N 1
ATOM 558 C CA . GLY A 1 71 ? -13.295 -1.526 -24.112 1.00 80.19 71 GLY A CA 1
ATOM 559 C C . GLY A 1 71 ? -11.798 -1.554 -24.447 1.00 80.19 71 GLY A C 1
ATOM 560 O O . GLY A 1 71 ? -11.415 -2.046 -25.503 1.00 80.19 71 GLY A O 1
ATOM 561 N N . VAL A 1 72 ? -10.939 -1.026 -23.570 1.00 84.88 72 VAL A N 1
ATOM 562 C CA . VAL A 1 72 ? -9.480 -1.043 -23.722 1.00 84.88 72 VAL A CA 1
ATOM 563 C C . VAL A 1 72 ? -8.920 -2.210 -22.903 1.00 84.88 72 VAL A C 1
ATOM 565 O O . VAL A 1 72 ? -9.245 -2.316 -21.723 1.00 84.88 72 VAL A O 1
ATOM 568 N N . PRO A 1 73 ? -8.083 -3.096 -23.468 1.00 88.69 73 PRO A N 1
ATOM 569 C CA . PRO A 1 73 ? -7.446 -4.149 -22.683 1.00 88.69 73 PRO A CA 1
ATOM 570 C C . PRO A 1 73 ? -6.404 -3.557 -21.723 1.00 88.69 73 PRO A C 1
ATOM 572 O O . PRO A 1 73 ? -5.747 -2.558 -22.037 1.00 88.69 73 PRO A O 1
ATOM 575 N N . TYR A 1 74 ? -6.210 -4.185 -20.561 1.00 85.62 74 TYR A N 1
ATOM 576 C CA . TYR A 1 74 ? -5.276 -3.702 -19.536 1.00 85.62 74 TYR A CA 1
ATOM 577 C C . TYR A 1 74 ? -3.847 -3.521 -20.083 1.00 85.62 74 TYR A C 1
ATOM 579 O O . TYR A 1 74 ? -3.157 -2.552 -19.757 1.00 85.62 74 TYR A O 1
ATOM 587 N N . GLU A 1 75 ? -3.423 -4.400 -20.989 1.00 87.44 75 GLU A N 1
ATOM 588 C CA . GLU A 1 75 ? -2.108 -4.418 -21.638 1.00 87.44 75 GLU A CA 1
ATOM 589 C C . GLU A 1 75 ? -1.859 -3.206 -22.553 1.00 87.44 75 GLU A C 1
ATOM 591 O O . GLU A 1 75 ? -0.706 -2.883 -22.873 1.00 87.44 75 GLU A O 1
ATOM 596 N N . ALA A 1 76 ? -2.921 -2.515 -22.973 1.00 87.38 76 ALA A N 1
ATOM 597 C CA . ALA A 1 76 ? -2.822 -1.277 -23.736 1.00 87.38 76 ALA A CA 1
ATOM 598 C C . ALA A 1 76 ? -2.682 -0.039 -22.835 1.00 87.38 76 ALA A C 1
ATOM 600 O O . ALA A 1 76 ? -2.288 1.023 -23.317 1.00 87.38 76 ALA A O 1
ATOM 601 N N . LEU A 1 77 ? -2.972 -0.145 -21.534 1.00 84.19 77 LEU A N 1
ATOM 602 C CA . LEU A 1 77 ? -2.886 0.980 -20.607 1.00 84.19 77 LEU A CA 1
ATOM 603 C C . LEU A 1 77 ? -1.448 1.249 -20.159 1.00 84.19 77 LEU A C 1
ATOM 605 O O . LEU A 1 77 ? -0.618 0.353 -20.011 1.00 84.19 77 LEU A O 1
ATOM 609 N N . PHE A 1 78 ? -1.181 2.506 -19.801 1.00 82.12 78 PHE A N 1
ATOM 610 C CA . PHE A 1 78 ? 0.068 2.899 -19.142 1.00 82.12 78 PHE A CA 1
ATOM 611 C C . PHE A 1 78 ? 0.262 2.229 -17.768 1.00 82.12 78 PHE A C 1
ATOM 613 O O . PHE A 1 78 ? 1.371 2.253 -17.236 1.00 82.12 78 PHE A O 1
ATOM 620 N N . CYS A 1 79 ? -0.789 1.619 -17.208 1.00 77.38 79 CYS A N 1
ATOM 621 C CA . CYS A 1 79 ? -0.779 0.877 -15.946 1.00 77.38 79 CYS A CA 1
ATOM 622 C C . CYS A 1 79 ? 0.231 -0.281 -15.937 1.00 77.38 79 CYS A C 1
ATOM 624 O O . CYS A 1 79 ? 0.830 -0.543 -14.897 1.00 77.38 79 CYS A O 1
ATOM 626 N N . LYS A 1 80 ? 0.512 -0.901 -17.095 1.00 75.81 80 LYS A N 1
ATOM 627 C CA . LYS A 1 80 ? 1.515 -1.977 -17.206 1.00 75.81 80 LYS A CA 1
ATOM 628 C C . LYS A 1 80 ? 2.942 -1.545 -16.861 1.00 75.81 80 LYS A C 1
ATOM 630 O O . LYS A 1 80 ? 3.794 -2.378 -16.582 1.00 75.81 80 LYS A O 1
ATOM 635 N N . LYS A 1 81 ? 3.232 -0.237 -16.872 1.00 73.50 81 LYS A N 1
ATOM 636 C CA . LYS A 1 81 ? 4.569 0.287 -16.548 1.00 73.50 81 LYS A CA 1
ATOM 637 C C . LYS A 1 81 ? 4.918 0.179 -15.056 1.00 73.50 81 LYS A C 1
ATOM 639 O O . LYS A 1 81 ? 6.018 0.561 -14.679 1.00 73.50 81 LYS A O 1
ATOM 644 N N . CYS A 1 82 ? 4.003 -0.309 -14.218 1.00 71.81 82 CYS A N 1
ATOM 645 C CA . CYS A 1 82 ? 4.247 -0.558 -12.798 1.00 71.81 82 CYS A CA 1
ATOM 646 C C . CYS A 1 82 ? 4.831 -1.949 -12.497 1.00 71.81 82 CYS A C 1
ATOM 648 O O . CYS A 1 82 ? 5.015 -2.258 -11.324 1.00 71.81 82 CYS A O 1
ATOM 650 N N . HIS A 1 83 ? 5.099 -2.788 -13.505 1.00 76.88 83 HIS A N 1
ATOM 651 C CA . HIS A 1 83 ? 5.726 -4.096 -13.297 1.00 76.88 83 HIS A CA 1
ATOM 652 C C . HIS A 1 83 ? 7.104 -3.928 -12.647 1.00 76.88 83 HIS A C 1
ATOM 654 O O . HIS A 1 83 ? 7.966 -3.242 -13.197 1.00 76.88 83 HIS A O 1
ATOM 660 N N . ALA A 1 84 ? 7.289 -4.532 -11.473 1.00 85.88 84 ALA A N 1
ATOM 661 C CA . ALA A 1 84 ? 8.518 -4.413 -10.704 1.00 85.88 84 ALA A CA 1
ATOM 662 C C . ALA A 1 84 ? 9.471 -5.586 -10.976 1.00 85.88 84 ALA A C 1
ATOM 664 O O . ALA A 1 84 ? 9.065 -6.743 -11.061 1.00 85.88 84 ALA A O 1
ATOM 665 N N . THR A 1 85 ? 10.758 -5.268 -11.049 1.00 88.88 85 THR A N 1
ATOM 666 C CA . THR A 1 85 ? 11.892 -6.205 -11.074 1.00 88.88 85 THR A CA 1
ATOM 667 C C . THR A 1 85 ? 12.784 -5.968 -9.855 1.00 88.88 85 THR A C 1
ATOM 669 O O . THR A 1 85 ? 12.613 -4.965 -9.159 1.00 88.88 85 THR A O 1
ATOM 672 N N . CYS A 1 86 ? 13.785 -6.823 -9.618 1.00 90.56 86 CYS A N 1
ATOM 673 C CA . CYS A 1 86 ? 14.782 -6.578 -8.568 1.00 90.56 86 CYS A CA 1
ATOM 674 C C . CYS A 1 86 ? 15.445 -5.200 -8.738 1.00 90.56 86 CYS A C 1
ATOM 676 O O . CYS A 1 86 ? 15.535 -4.436 -7.782 1.00 90.56 86 CYS A O 1
ATOM 678 N N . GLU A 1 87 ? 15.802 -4.822 -9.970 1.00 92.25 87 GLU A N 1
ATOM 679 C CA . GLU A 1 87 ? 16.361 -3.500 -10.288 1.00 92.25 87 GLU A CA 1
ATOM 680 C C . GLU A 1 87 ? 15.417 -2.345 -9.958 1.00 92.25 87 GLU A C 1
ATOM 682 O O . GLU A 1 87 ? 15.862 -1.264 -9.583 1.00 92.25 87 GLU A O 1
ATOM 687 N N . SER A 1 88 ? 14.104 -2.554 -10.064 1.00 90.06 88 SER A N 1
ATOM 688 C CA . SER A 1 88 ? 13.122 -1.499 -9.790 1.00 90.06 88 SER A CA 1
ATOM 689 C C . SER A 1 88 ? 13.195 -1.002 -8.343 1.00 90.06 88 SER A C 1
ATOM 691 O O . SER A 1 88 ? 12.867 0.159 -8.080 1.00 90.06 88 SER A O 1
ATOM 693 N N . CYS A 1 89 ? 13.639 -1.866 -7.424 1.00 92.62 89 CYS A N 1
ATOM 694 C CA . CYS A 1 89 ? 13.711 -1.574 -5.997 1.00 92.62 89 CYS A CA 1
ATOM 695 C C . CYS A 1 89 ? 15.138 -1.500 -5.452 1.00 92.62 89 CYS A C 1
ATOM 697 O O . CYS A 1 89 ? 15.405 -0.683 -4.580 1.00 92.62 89 CYS A O 1
ATOM 699 N N . HIS A 1 90 ? 16.043 -2.334 -5.953 1.00 94.56 90 HIS A N 1
ATOM 700 C CA . HIS A 1 90 ? 17.379 -2.488 -5.388 1.00 94.56 90 HIS A CA 1
ATOM 701 C C . HIS A 1 90 ? 18.470 -1.778 -6.189 1.00 94.56 90 HIS A C 1
ATOM 703 O O . HIS A 1 90 ? 19.546 -1.577 -5.637 1.00 94.56 90 HIS A O 1
ATOM 709 N N . ALA A 1 91 ? 18.233 -1.394 -7.450 1.00 95.25 91 ALA A N 1
ATOM 710 C CA . ALA A 1 91 ? 19.299 -0.836 -8.278 1.00 95.25 91 ALA A CA 1
ATOM 711 C C . ALA A 1 91 ? 19.832 0.489 -7.719 1.00 95.25 91 ALA A C 1
ATOM 713 O O . ALA A 1 91 ? 19.097 1.475 -7.588 1.00 95.25 91 ALA A O 1
ATOM 714 N N . VAL A 1 92 ? 21.138 0.517 -7.488 1.00 95.62 92 VAL A N 1
ATOM 715 C CA . VAL A 1 92 ? 21.946 1.727 -7.379 1.00 95.62 92 VAL A CA 1
ATOM 716 C C . VAL A 1 92 ? 22.313 2.135 -8.798 1.00 95.62 92 VAL A C 1
ATOM 718 O O . VAL A 1 92 ? 22.804 1.316 -9.579 1.00 95.62 92 VAL A O 1
ATOM 721 N N . LYS A 1 93 ? 22.030 3.388 -9.150 1.00 93.69 93 LYS A N 1
ATOM 722 C CA . LYS A 1 93 ? 22.264 3.910 -10.495 1.00 93.69 93 LYS A CA 1
ATOM 723 C C . LYS A 1 93 ? 23.302 5.021 -10.481 1.00 93.69 93 LYS A C 1
ATOM 725 O O . LYS A 1 93 ? 23.301 5.824 -9.551 1.00 93.69 93 LYS A O 1
ATOM 730 N N . ASP A 1 94 ? 24.149 5.057 -11.505 1.00 94.19 94 ASP A N 1
ATOM 731 C CA . ASP A 1 94 ? 25.046 6.186 -11.761 1.00 94.19 94 ASP A CA 1
ATOM 732 C C . ASP A 1 94 ? 24.271 7.418 -12.276 1.00 94.19 94 ASP A C 1
ATOM 734 O O . ASP A 1 94 ? 23.051 7.384 -12.475 1.00 94.19 94 ASP A O 1
ATOM 738 N N . GLU A 1 95 ? 24.982 8.522 -12.512 1.00 93.19 95 GLU A N 1
ATOM 739 C CA . GLU A 1 95 ? 24.407 9.768 -13.044 1.00 93.19 95 GLU A CA 1
ATOM 740 C C . GLU A 1 95 ? 23.793 9.598 -14.445 1.00 93.19 95 GLU A C 1
ATOM 742 O O . GLU A 1 95 ? 22.871 10.327 -14.816 1.00 93.19 95 GLU A O 1
ATOM 747 N N . ASN A 1 96 ? 24.253 8.597 -15.200 1.00 92.75 96 ASN A N 1
ATOM 748 C CA . ASN A 1 96 ? 23.755 8.257 -16.532 1.00 92.75 96 ASN A CA 1
ATOM 749 C C . ASN A 1 96 ? 22.535 7.315 -16.485 1.00 92.75 96 ASN A C 1
ATOM 751 O O . ASN A 1 96 ? 21.927 7.028 -17.518 1.00 92.75 96 ASN A O 1
ATOM 755 N N . GLY A 1 97 ? 22.141 6.848 -15.296 1.00 89.88 97 GLY A N 1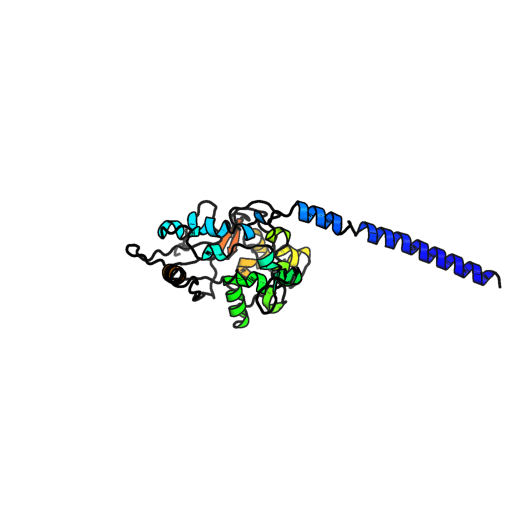
ATOM 756 C CA . GLY A 1 97 ? 21.010 5.951 -15.079 1.00 89.88 97 GLY A CA 1
ATOM 757 C C . GLY A 1 97 ? 21.316 4.461 -15.270 1.00 89.88 97 GLY A C 1
ATOM 758 O O . GLY A 1 97 ? 20.371 3.657 -15.221 1.00 89.88 97 GLY A O 1
ATOM 759 N N . ASN A 1 98 ? 22.585 4.086 -15.453 1.00 93.94 98 ASN A N 1
ATOM 760 C CA . ASN A 1 98 ? 23.029 2.695 -15.541 1.00 93.94 98 ASN A CA 1
ATOM 761 C C . ASN A 1 98 ? 23.030 2.055 -14.155 1.00 93.94 98 ASN A C 1
ATOM 763 O O . ASN A 1 98 ? 23.395 2.699 -13.174 1.00 93.94 98 ASN A O 1
ATOM 767 N N . VAL A 1 99 ? 22.640 0.782 -14.072 1.00 94.94 99 VAL A N 1
ATOM 768 C CA . VAL A 1 99 ? 22.736 0.015 -12.824 1.00 94.94 99 VAL A CA 1
ATOM 769 C C . VAL A 1 99 ? 24.203 -0.314 -12.570 1.00 94.94 99 VAL A C 1
ATOM 771 O O . VAL A 1 99 ? 24.831 -0.980 -13.388 1.00 94.94 99 VAL A O 1
ATOM 774 N N . VAL A 1 100 ? 24.734 0.159 -11.446 1.00 96.31 100 VAL A N 1
ATOM 775 C CA . VAL A 1 100 ? 26.128 -0.076 -11.037 1.00 96.31 100 VAL A CA 1
ATOM 776 C C . VAL A 1 100 ? 26.239 -1.003 -9.831 1.00 96.31 100 VAL A C 1
ATOM 778 O O . VAL A 1 100 ? 27.290 -1.600 -9.634 1.00 96.31 100 VAL A O 1
ATOM 781 N N . ASP A 1 101 ? 25.168 -1.142 -9.043 1.00 96.19 101 ASP A N 1
ATOM 782 C CA . ASP A 1 101 ? 25.117 -2.030 -7.878 1.00 96.19 101 ASP A CA 1
ATOM 783 C C . ASP A 1 101 ? 23.660 -2.327 -7.456 1.00 96.19 101 ASP A C 1
ATOM 785 O O . ASP A 1 101 ? 22.709 -1.736 -7.983 1.00 96.19 101 ASP A O 1
ATOM 789 N N . PHE A 1 102 ? 23.472 -3.221 -6.485 1.00 94.12 102 PHE A N 1
ATOM 790 C CA . PHE A 1 102 ? 22.201 -3.524 -5.835 1.00 94.12 102 PHE A CA 1
ATOM 791 C C . PHE A 1 102 ? 22.301 -3.334 -4.319 1.00 94.12 102 PHE A C 1
ATOM 793 O O . PHE A 1 102 ? 23.152 -3.915 -3.657 1.00 94.12 102 PHE A O 1
ATOM 800 N N . SER A 1 103 ? 21.366 -2.584 -3.735 1.00 94.62 103 SER A N 1
ATOM 801 C CA . SER A 1 103 ? 21.370 -2.289 -2.304 1.00 94.62 103 SER A CA 1
ATOM 802 C C . SER A 1 103 ? 20.013 -2.504 -1.640 1.00 94.62 103 SER A C 1
ATOM 804 O O . SER A 1 103 ? 18.958 -2.079 -2.117 1.00 94.62 103 SER A O 1
ATOM 806 N N . ILE A 1 104 ? 20.046 -3.132 -0.464 1.00 91.62 104 ILE A N 1
ATOM 807 C CA . ILE A 1 104 ? 18.882 -3.245 0.420 1.00 91.62 104 ILE A CA 1
ATOM 808 C C . ILE A 1 104 ? 18.499 -1.871 0.984 1.00 91.62 104 ILE A C 1
ATOM 810 O O . ILE A 1 104 ? 17.313 -1.616 1.175 1.00 91.62 104 ILE A O 1
ATOM 814 N N . SER A 1 105 ? 19.453 -0.967 1.235 1.00 92.81 105 SER A N 1
ATOM 815 C CA . SER A 1 105 ? 19.122 0.367 1.756 1.00 92.81 105 SER A CA 1
ATOM 816 C C . SER A 1 105 ? 18.275 1.159 0.759 1.00 92.81 105 SER A C 1
ATOM 818 O O . SER A 1 105 ? 17.285 1.767 1.162 1.00 92.81 105 SER A O 1
ATOM 820 N N . VAL A 1 106 ? 18.578 1.046 -0.540 1.00 94.25 106 VAL A N 1
ATOM 821 C CA . VAL A 1 106 ? 17.771 1.635 -1.621 1.00 94.25 106 VAL A CA 1
ATOM 822 C C . VAL A 1 106 ? 16.364 1.040 -1.641 1.00 94.25 106 VAL A C 1
ATOM 824 O O . VAL A 1 106 ? 15.386 1.781 -1.740 1.00 94.25 106 VAL A O 1
ATOM 827 N N . ALA A 1 107 ? 16.233 -0.277 -1.471 1.00 92.38 107 ALA A N 1
ATOM 828 C CA . ALA A 1 107 ? 14.925 -0.931 -1.428 1.00 92.38 107 ALA A CA 1
ATOM 829 C C . ALA A 1 107 ? 14.095 -0.567 -0.185 1.00 92.38 107 ALA A C 1
ATOM 831 O O . ALA A 1 107 ? 12.865 -0.585 -0.242 1.00 92.38 107 ALA A O 1
ATOM 832 N N . LYS A 1 108 ? 14.749 -0.224 0.932 1.00 92.81 108 LYS A N 1
ATOM 833 C CA . LYS A 1 108 ? 14.090 0.213 2.173 1.00 92.81 108 LYS A CA 1
ATOM 834 C C . LYS A 1 108 ? 13.715 1.699 2.174 1.00 92.81 108 LYS A C 1
ATOM 836 O O . LYS A 1 108 ? 12.885 2.097 2.994 1.00 92.81 108 LYS A O 1
ATOM 841 N N . ASP A 1 109 ? 14.297 2.514 1.293 1.00 93.44 109 ASP A N 1
ATOM 842 C CA . ASP A 1 109 ? 13.930 3.924 1.150 1.00 93.44 109 ASP A CA 1
ATOM 843 C C . ASP A 1 109 ? 12.484 4.045 0.644 1.00 93.44 109 ASP A C 1
ATOM 845 O O . ASP A 1 109 ? 12.117 3.512 -0.408 1.00 93.44 109 ASP A O 1
ATOM 849 N N . ARG A 1 110 ? 11.648 4.797 1.369 1.00 92.06 110 ARG A N 1
ATOM 850 C CA . ARG A 1 110 ? 10.256 5.058 0.971 1.00 92.06 110 ARG A CA 1
ATOM 851 C C . ARG A 1 110 ? 10.134 5.601 -0.454 1.00 92.06 110 ARG A C 1
ATOM 853 O O . ARG A 1 110 ? 9.184 5.257 -1.156 1.00 92.06 110 ARG A O 1
ATOM 860 N N . ASN A 1 111 ? 11.083 6.415 -0.915 1.00 92.75 111 ASN A N 1
ATOM 861 C CA . ASN A 1 111 ? 11.070 7.016 -2.247 1.00 92.75 111 ASN A CA 1
ATOM 862 C C . ASN A 1 111 ? 11.103 5.960 -3.354 1.00 92.75 111 ASN A C 1
ATOM 864 O O . ASN A 1 111 ? 10.525 6.180 -4.420 1.00 92.75 111 ASN A O 1
ATOM 868 N N . THR A 1 112 ? 11.703 4.796 -3.097 1.00 93.44 112 THR A N 1
ATOM 869 C CA . THR A 1 112 ? 11.664 3.654 -4.014 1.00 93.44 112 THR A CA 1
ATOM 870 C C . THR A 1 112 ? 10.232 3.171 -4.225 1.00 93.44 112 THR A C 1
ATOM 872 O O . THR A 1 112 ? 9.794 3.033 -5.368 1.00 93.44 112 THR A O 1
ATOM 875 N N . CYS A 1 113 ? 9.454 3.020 -3.151 1.00 92.94 113 CYS A N 1
ATOM 876 C CA . CYS A 1 113 ? 8.044 2.632 -3.223 1.00 92.94 113 CYS A CA 1
ATOM 877 C C . CYS A 1 113 ? 7.189 3.717 -3.906 1.00 92.94 113 CYS A C 1
ATOM 879 O O . CYS A 1 113 ? 6.314 3.425 -4.729 1.00 92.94 113 CYS A O 1
ATOM 881 N N . LEU A 1 114 ? 7.447 4.991 -3.593 1.00 91.94 114 LEU A N 1
ATOM 882 C CA . LEU A 1 114 ? 6.641 6.127 -4.059 1.00 91.94 114 LEU A CA 1
ATOM 883 C C . LEU A 1 114 ? 6.733 6.386 -5.573 1.00 91.94 114 LEU A C 1
ATOM 885 O O . LEU A 1 114 ? 5.831 7.025 -6.124 1.00 91.94 114 LEU A O 1
ATOM 889 N N . LYS A 1 115 ? 7.741 5.838 -6.269 1.00 88.06 115 LYS A N 1
ATOM 890 C CA . LYS A 1 115 ? 7.815 5.839 -7.746 1.00 88.06 115 LYS A CA 1
ATOM 891 C C . LYS A 1 115 ? 6.567 5.210 -8.383 1.00 88.06 115 LYS A C 1
ATOM 893 O O . LYS A 1 115 ? 6.091 5.697 -9.413 1.00 88.06 115 LYS A O 1
ATOM 898 N N . CYS A 1 116 ? 6.013 4.176 -7.741 1.00 87.31 116 CYS A N 1
ATOM 899 C CA . CYS A 1 116 ? 4.813 3.459 -8.185 1.00 87.31 116 CYS A CA 1
ATOM 900 C C . CYS A 1 116 ? 3.582 3.795 -7.325 1.00 87.31 116 CYS A C 1
ATOM 902 O O . CYS A 1 116 ? 2.488 3.987 -7.858 1.00 87.31 116 CYS A O 1
ATOM 904 N N . HIS A 1 117 ? 3.749 3.958 -6.009 1.00 88.19 117 HIS A N 1
ATOM 905 C CA . HIS A 1 117 ? 2.670 4.269 -5.063 1.00 88.19 117 HIS A CA 1
ATOM 906 C C . HIS A 1 117 ? 2.319 5.769 -5.031 1.00 88.19 117 HIS A C 1
ATOM 908 O O . HIS A 1 117 ? 2.298 6.416 -3.983 1.00 88.19 117 HIS A O 1
ATOM 914 N N . GLY A 1 118 ? 1.991 6.337 -6.195 1.00 84.75 118 GLY A N 1
ATOM 915 C CA . GLY A 1 118 ? 1.766 7.777 -6.366 1.00 84.75 118 GLY A CA 1
ATOM 916 C C . GLY A 1 118 ? 0.622 8.357 -5.522 1.00 84.75 118 GLY A C 1
ATOM 917 O O . GLY A 1 118 ? 0.700 9.511 -5.106 1.00 84.75 118 GLY A O 1
ATOM 918 N N . ARG A 1 119 ? -0.420 7.570 -5.209 1.00 83.31 119 ARG A N 1
ATOM 919 C CA . ARG A 1 119 ? -1.477 8.009 -4.277 1.00 83.31 119 ARG A CA 1
ATOM 920 C C . ARG A 1 119 ? -0.921 8.209 -2.870 1.00 83.31 119 ARG A C 1
ATOM 922 O O . ARG A 1 119 ? -1.225 9.223 -2.253 1.00 83.31 119 ARG A O 1
ATOM 929 N N . GLN A 1 120 ? -0.079 7.289 -2.403 1.00 88.62 120 GLN A N 1
ATOM 930 C CA . GLN A 1 120 ? 0.570 7.413 -1.101 1.00 88.62 120 GLN A CA 1
ATOM 931 C C . GLN A 1 120 ? 1.521 8.611 -1.080 1.00 88.62 120 GLN A C 1
ATOM 933 O O . GLN A 1 120 ? 1.516 9.374 -0.121 1.00 88.62 120 GLN A O 1
ATOM 938 N N . ALA A 1 121 ? 2.251 8.854 -2.176 1.00 89.56 121 ALA A N 1
ATOM 939 C CA . ALA A 1 121 ? 3.094 10.043 -2.309 1.00 89.56 121 ALA A CA 1
ATOM 940 C C . ALA A 1 121 ? 2.275 11.339 -2.169 1.00 89.56 121 ALA A C 1
ATOM 942 O O . ALA A 1 121 ? 2.702 12.285 -1.511 1.00 89.56 121 ALA A O 1
ATOM 943 N N . LYS A 1 122 ? 1.068 11.378 -2.753 1.00 87.00 122 LYS A N 1
ATOM 944 C CA . LYS A 1 122 ? 0.141 12.507 -2.594 1.00 87.00 122 LYS A CA 1
ATOM 945 C C . LYS A 1 122 ? -0.410 12.622 -1.176 1.00 87.00 122 LYS A C 1
ATOM 947 O O . LYS A 1 122 ? -0.478 13.740 -0.683 1.00 87.00 122 LYS A O 1
ATOM 952 N N . ALA A 1 123 ? -0.762 11.514 -0.526 1.00 87.50 123 ALA A N 1
ATOM 953 C CA . ALA A 1 123 ? -1.213 11.520 0.865 1.00 87.50 123 ALA A CA 1
ATOM 954 C C . ALA A 1 123 ? -0.148 12.106 1.801 1.00 87.50 123 ALA A C 1
ATOM 956 O O . ALA A 1 123 ? -0.446 13.021 2.562 1.00 87.50 123 ALA A O 1
ATOM 957 N N . ILE A 1 124 ? 1.108 11.671 1.654 1.00 90.44 124 ILE A N 1
ATOM 958 C CA . ILE A 1 124 ? 2.243 12.208 2.416 1.00 90.44 124 ILE A CA 1
ATOM 959 C C . ILE A 1 124 ? 2.408 13.709 2.151 1.00 90.44 124 ILE A C 1
ATOM 961 O O . ILE A 1 124 ? 2.493 14.492 3.091 1.00 90.44 124 ILE A O 1
ATOM 965 N N . ALA A 1 125 ? 2.396 14.132 0.883 1.00 90.69 125 ALA A N 1
ATOM 966 C CA . ALA A 1 125 ? 2.548 15.545 0.528 1.00 90.69 125 ALA A CA 1
ATOM 967 C C . ALA A 1 125 ? 1.408 16.436 1.056 1.00 90.69 125 ALA A C 1
ATOM 969 O O . ALA A 1 125 ? 1.626 17.616 1.322 1.00 90.69 125 ALA A O 1
ATOM 970 N N . LEU A 1 126 ? 0.190 15.900 1.181 1.00 88.62 126 LEU A N 1
ATOM 971 C CA . LEU A 1 126 ? -0.935 16.603 1.801 1.00 88.62 126 LEU A CA 1
ATOM 972 C C . LEU A 1 126 ? -0.762 16.684 3.320 1.00 88.62 126 LEU A C 1
ATOM 974 O O . LEU A 1 126 ? -0.905 17.770 3.873 1.00 88.62 126 LEU A O 1
ATOM 978 N N . GLY A 1 127 ? -0.381 15.585 3.975 1.00 89.81 127 GLY A N 1
ATOM 979 C CA . GLY A 1 127 ? -0.116 15.555 5.416 1.00 89.81 127 GLY A CA 1
ATOM 980 C C . GLY A 1 127 ? 1.051 16.452 5.846 1.00 89.81 127 GLY A C 1
ATOM 981 O O . GLY A 1 127 ? 1.013 17.048 6.912 1.00 89.81 127 GLY A O 1
ATOM 982 N N . GLN A 1 128 ? 2.060 16.642 4.990 1.00 91.50 128 GLN A N 1
ATOM 983 C CA . GLN A 1 128 ? 3.144 17.607 5.236 1.00 91.50 128 GLN A CA 1
ATOM 984 C C . GLN A 1 128 ? 2.661 19.065 5.254 1.00 91.50 128 GLN A C 1
ATOM 986 O O . GLN A 1 128 ? 3.309 19.918 5.852 1.00 91.50 128 GLN A O 1
ATOM 991 N N . LYS A 1 129 ? 1.552 19.360 4.568 1.00 90.69 129 LYS A N 1
ATOM 992 C CA . LYS A 1 129 ? 0.966 20.706 4.486 1.00 90.69 129 LYS A CA 1
ATOM 993 C C . LYS A 1 129 ? -0.160 20.922 5.490 1.00 90.69 129 LYS A C 1
ATOM 995 O O . LYS A 1 129 ? -0.446 22.067 5.817 1.00 90.69 129 LYS A O 1
ATOM 1000 N N . ASN A 1 130 ? -0.805 19.847 5.933 1.00 88.81 130 ASN A N 1
ATOM 1001 C CA . ASN A 1 130 ? -1.865 19.881 6.926 1.00 88.81 130 ASN A CA 1
ATOM 1002 C C . ASN A 1 130 ? -1.568 18.861 8.042 1.00 88.81 130 ASN A C 1
ATOM 1004 O O . ASN A 1 130 ? -1.767 17.66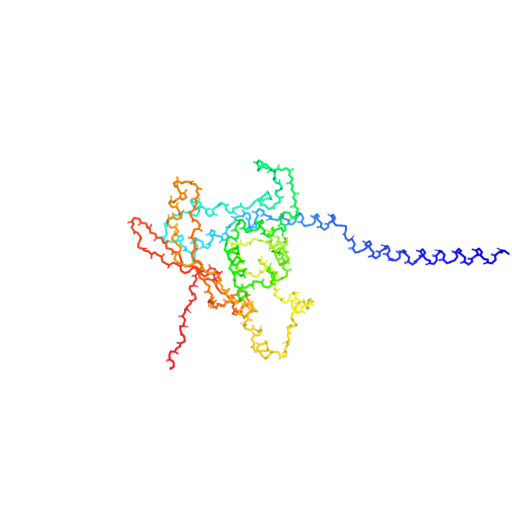2 7.816 1.00 88.81 130 ASN A O 1
ATOM 1008 N N . PRO A 1 131 ? -1.151 19.322 9.238 1.00 86.19 131 PRO A N 1
ATOM 1009 C CA . PRO A 1 131 ? -0.884 18.462 10.389 1.00 86.19 131 PRO A CA 1
ATOM 1010 C C . PRO A 1 131 ? -2.047 17.539 10.774 1.00 86.19 131 PRO A C 1
ATOM 1012 O O . PRO A 1 131 ? -1.803 16.420 11.212 1.00 86.19 131 PRO A O 1
ATOM 1015 N N . GLU A 1 132 ? -3.301 17.948 10.552 1.00 86.31 132 GLU A N 1
ATOM 1016 C CA . GLU A 1 132 ? -4.481 17.119 10.851 1.00 86.31 132 GLU A CA 1
ATOM 1017 C C . GLU A 1 132 ? -4.564 15.864 9.973 1.00 86.31 132 GLU A C 1
ATOM 1019 O O . GLU A 1 132 ? -5.207 14.880 10.333 1.00 86.31 132 GLU A O 1
ATOM 1024 N N . TRP A 1 133 ? -3.920 15.882 8.805 1.00 87.12 133 TRP A N 1
ATOM 1025 C CA . TRP A 1 133 ? -3.875 14.753 7.871 1.00 87.12 133 TRP A CA 1
ATOM 1026 C C . TRP A 1 133 ? -2.511 14.064 7.852 1.00 87.12 133 TRP A C 1
ATOM 1028 O O . TRP A 1 133 ? -2.273 13.197 7.005 1.00 87.12 133 TRP A O 1
ATOM 1038 N N . ALA A 1 134 ? -1.596 14.462 8.736 1.00 88.88 134 ALA A N 1
ATOM 1039 C CA . ALA A 1 134 ? -0.260 13.903 8.779 1.00 88.88 134 ALA A CA 1
ATOM 1040 C C . ALA A 1 134 ? -0.292 12.447 9.259 1.00 88.88 134 ALA A C 1
ATOM 1042 O O . ALA A 1 134 ? -0.854 12.115 10.300 1.00 88.88 134 ALA A O 1
ATOM 1043 N N . ASP A 1 135 ? 0.357 11.566 8.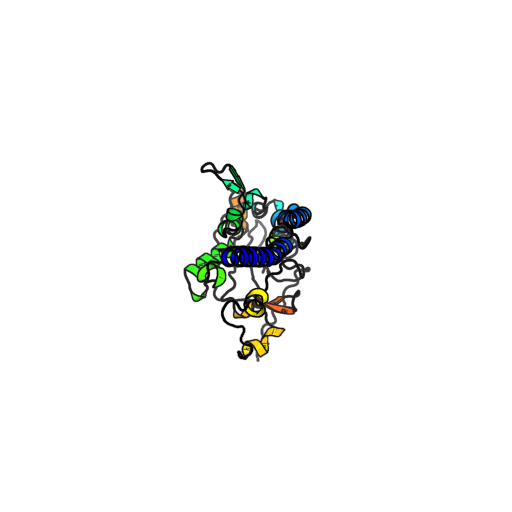501 1.00 90.81 135 ASP A N 1
ATOM 1044 C CA . ASP A 1 135 ? 0.600 10.198 8.942 1.00 90.81 135 ASP A CA 1
ATOM 1045 C C . ASP A 1 135 ? 1.636 10.220 10.072 1.00 90.81 135 ASP A C 1
ATOM 1047 O O . ASP A 1 135 ? 2.811 10.531 9.854 1.00 90.81 135 ASP A O 1
ATOM 1051 N N . VAL A 1 136 ? 1.202 9.897 11.289 1.00 90.62 136 VAL A N 1
ATOM 1052 C CA . VAL A 1 136 ? 2.067 9.921 12.475 1.00 90.62 136 VAL A CA 1
ATOM 1053 C C . VAL A 1 136 ? 3.237 8.944 12.373 1.00 90.62 136 VAL A C 1
ATOM 1055 O O . VAL A 1 136 ? 4.289 9.203 12.944 1.00 90.62 136 VAL A O 1
ATOM 1058 N N . HIS A 1 137 ? 3.108 7.859 11.608 1.00 91.44 137 HIS A N 1
ATOM 1059 C CA . HIS A 1 137 ? 4.181 6.889 11.425 1.00 91.44 137 HIS A CA 1
ATOM 1060 C C . HIS A 1 137 ? 5.193 7.410 10.397 1.00 91.44 137 HIS A C 1
ATOM 1062 O O . HIS A 1 137 ? 6.387 7.499 10.680 1.00 91.44 137 HIS A O 1
ATOM 1068 N N . LEU A 1 138 ? 4.724 7.802 9.209 1.00 90.44 138 LEU A N 1
ATOM 1069 C CA . LEU A 1 138 ? 5.610 8.184 8.101 1.00 90.44 138 LEU A CA 1
ATOM 1070 C C . LEU A 1 138 ? 6.189 9.599 8.236 1.00 90.44 138 LEU A C 1
ATOM 1072 O O . LEU A 1 138 ? 7.327 9.839 7.826 1.00 90.44 138 LEU A O 1
ATOM 1076 N N . ILE A 1 139 ? 5.393 10.546 8.736 1.00 88.38 139 ILE A N 1
ATOM 1077 C CA . ILE A 1 139 ? 5.762 11.964 8.865 1.00 88.38 139 ILE A CA 1
ATOM 1078 C C . ILE A 1 139 ? 6.197 12.263 10.297 1.00 88.38 139 ILE A C 1
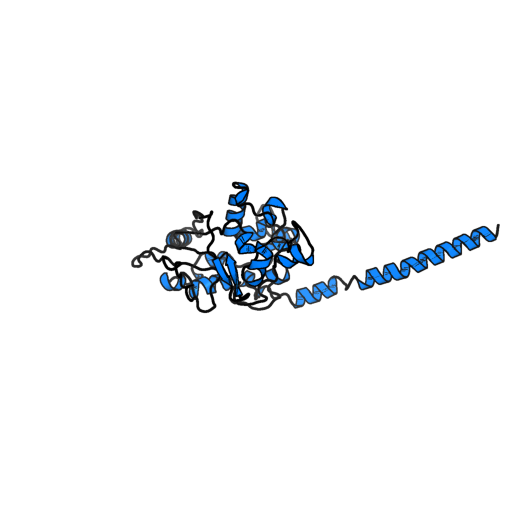ATOM 1080 O O . ILE A 1 139 ? 7.229 12.900 10.477 1.00 88.38 139 ILE A O 1
ATOM 1084 N N . GLY A 1 140 ? 5.447 11.784 11.295 1.00 84.50 140 GLY A N 1
ATOM 1085 C CA . GLY A 1 140 ? 5.755 12.033 12.707 1.00 84.50 140 GLY A CA 1
ATOM 1086 C C . GLY A 1 140 ? 6.997 11.282 13.195 1.00 84.50 140 GLY A C 1
ATOM 1087 O O . GLY A 1 140 ? 7.931 11.896 13.698 1.00 84.50 140 GLY A O 1
ATOM 1088 N N . LEU A 1 141 ? 7.025 9.958 13.020 1.00 87.56 141 LEU A N 1
ATOM 1089 C CA . LEU A 1 141 ? 8.120 9.090 13.479 1.00 87.56 141 LEU A CA 1
ATOM 1090 C C . LEU A 1 141 ? 9.200 8.847 12.417 1.00 87.56 141 LEU A C 1
ATOM 1092 O O . LEU A 1 141 ? 10.263 8.316 12.730 1.00 87.56 141 LEU A O 1
ATOM 1096 N N . GLY A 1 142 ? 8.932 9.192 11.156 1.00 89.00 142 GLY A N 1
ATOM 1097 C CA . GLY A 1 142 ? 9.873 8.981 10.057 1.00 89.00 142 GLY A CA 1
ATOM 1098 C C . GLY A 1 142 ? 10.131 7.509 9.720 1.00 89.00 142 GLY A C 1
ATOM 1099 O O . GLY A 1 142 ? 11.148 7.207 9.093 1.00 89.00 142 GLY A O 1
ATOM 1100 N N . VAL A 1 143 ? 9.245 6.583 10.111 1.00 89.81 143 VAL A N 1
ATOM 1101 C CA . VAL A 1 143 ? 9.415 5.170 9.743 1.00 89.81 143 VAL A CA 1
ATOM 1102 C C . VAL A 1 143 ? 9.173 4.970 8.244 1.00 89.81 143 VAL A C 1
ATOM 1104 O O . VAL A 1 143 ? 8.381 5.673 7.617 1.00 89.81 143 VAL A O 1
ATOM 1107 N N . ASN A 1 144 ? 9.867 4.001 7.648 1.00 90.94 144 ASN A N 1
ATOM 1108 C CA . ASN A 1 144 ? 9.725 3.673 6.228 1.00 90.94 144 ASN A CA 1
ATOM 1109 C C . ASN A 1 144 ? 8.663 2.592 5.993 1.00 90.94 144 ASN A C 1
ATOM 1111 O O . ASN A 1 144 ? 8.280 1.864 6.904 1.00 90.94 144 ASN A O 1
ATOM 1115 N N . CYS A 1 145 ? 8.227 2.439 4.739 1.00 93.12 145 CYS A N 1
ATOM 1116 C CA . CYS A 1 145 ? 7.173 1.496 4.345 1.00 93.12 145 CYS A CA 1
ATOM 1117 C C . CYS A 1 145 ? 7.451 0.065 4.827 1.00 93.12 145 CYS A C 1
ATOM 1119 O O . CYS A 1 145 ? 6.553 -0.604 5.332 1.00 93.12 145 CYS A O 1
ATOM 1121 N N . VAL A 1 146 ? 8.712 -0.364 4.726 1.00 91.56 146 VAL A N 1
ATOM 1122 C CA . VAL A 1 146 ? 9.181 -1.705 5.106 1.00 91.56 146 VAL A CA 1
ATOM 1123 C C . VAL A 1 146 ? 9.177 -1.982 6.613 1.00 91.56 146 VAL A C 1
ATOM 1125 O O . VAL A 1 146 ? 9.399 -3.113 7.033 1.00 91.56 146 VAL A O 1
ATOM 1128 N N . TYR A 1 147 ? 8.968 -0.953 7.440 1.00 90.62 147 TYR A N 1
ATOM 1129 C CA . TYR A 1 147 ? 8.811 -1.127 8.882 1.00 90.62 147 TYR A CA 1
ATOM 1130 C C . TYR A 1 147 ? 7.500 -1.857 9.200 1.00 90.62 147 TYR A C 1
ATOM 1132 O O . TYR A 1 147 ? 7.466 -2.729 10.063 1.00 90.62 147 TYR A O 1
ATOM 1140 N N . CYS A 1 148 ? 6.438 -1.529 8.457 1.00 90.12 148 CYS A N 1
ATOM 1141 C CA . CYS A 1 148 ? 5.156 -2.223 8.537 1.00 90.12 148 CYS A CA 1
ATOM 1142 C C . CYS A 1 148 ? 5.088 -3.367 7.513 1.00 90.12 148 CYS A C 1
ATOM 1144 O O . CYS A 1 148 ? 4.731 -4.487 7.865 1.00 90.12 148 CYS A O 1
ATOM 1146 N N . HIS A 1 149 ? 5.456 -3.099 6.256 1.00 91.19 149 HIS A N 1
ATOM 1147 C CA . HIS A 1 149 ? 5.407 -4.072 5.163 1.00 91.19 149 HIS A CA 1
ATOM 1148 C C . HIS A 1 149 ? 6.646 -4.965 5.147 1.00 91.19 149 HIS A C 1
ATOM 1150 O O . HIS A 1 149 ? 7.725 -4.543 4.731 1.00 91.19 149 HIS A O 1
ATOM 1156 N N . SER A 1 150 ? 6.503 -6.219 5.566 1.00 87.75 150 SER A N 1
ATOM 1157 C CA . SER A 1 150 ? 7.647 -7.128 5.646 1.00 87.75 150 SER A CA 1
ATOM 1158 C C . SER A 1 150 ? 8.195 -7.516 4.264 1.00 87.75 150 SER A C 1
ATOM 1160 O O . SER A 1 150 ? 7.492 -7.509 3.252 1.00 87.75 150 SER A O 1
ATOM 1162 N N . SER A 1 151 ? 9.461 -7.944 4.227 1.00 86.69 151 SER A N 1
ATOM 1163 C CA . SER A 1 151 ? 10.072 -8.522 3.020 1.00 86.69 151 SER A CA 1
ATOM 1164 C C . SER A 1 151 ? 9.274 -9.722 2.483 1.00 86.69 151 SER A C 1
ATOM 1166 O O . SER A 1 151 ? 9.173 -9.891 1.268 1.00 86.69 151 SER A O 1
ATOM 1168 N N . LYS A 1 152 ? 8.640 -10.513 3.366 1.00 86.12 152 LYS A N 1
ATOM 1169 C CA . LYS A 1 152 ? 7.788 -11.645 2.964 1.00 86.12 152 LYS A CA 1
ATOM 1170 C C . LYS A 1 152 ? 6.594 -11.191 2.131 1.00 86.12 152 LYS A C 1
ATOM 1172 O O . LYS A 1 152 ? 6.290 -11.815 1.117 1.00 86.12 152 LYS A O 1
ATOM 1177 N N . GLU A 1 153 ? 5.951 -10.090 2.523 1.00 86.44 153 GLU A N 1
ATOM 1178 C CA . GLU A 1 153 ? 4.826 -9.514 1.779 1.00 86.44 153 GLU A CA 1
ATOM 1179 C C . GLU A 1 153 ? 5.273 -9.001 0.411 1.00 86.44 153 GLU A C 1
ATOM 1181 O O . GLU A 1 153 ? 4.664 -9.319 -0.614 1.00 86.44 153 GLU A O 1
ATOM 1186 N N . VAL A 1 154 ? 6.361 -8.226 0.386 1.00 88.44 154 VAL A N 1
ATOM 1187 C CA . VAL A 1 154 ? 6.853 -7.586 -0.841 1.00 88.44 154 VAL A CA 1
ATOM 1188 C C . VAL A 1 154 ? 7.285 -8.637 -1.862 1.00 88.44 154 VAL A C 1
ATOM 1190 O O . VAL A 1 154 ? 6.904 -8.540 -3.032 1.00 88.44 154 VAL A O 1
ATOM 1193 N N . HIS A 1 155 ? 7.992 -9.675 -1.410 1.00 88.31 155 HIS A N 1
ATOM 1194 C CA . HIS A 1 155 ? 8.474 -10.768 -2.251 1.00 88.31 155 HIS A CA 1
ATOM 1195 C C . HIS A 1 155 ? 7.443 -11.880 -2.514 1.00 88.31 155 HIS A C 1
ATOM 1197 O O . HIS A 1 155 ? 7.759 -12.839 -3.216 1.00 88.31 155 HIS A O 1
ATOM 1203 N N . GLY A 1 156 ? 6.211 -11.770 -2.000 1.00 83.62 156 GLY A N 1
ATOM 1204 C CA . GLY A 1 156 ? 5.139 -12.742 -2.257 1.00 83.62 156 GLY A CA 1
ATOM 1205 C C . GLY A 1 156 ? 5.341 -14.106 -1.591 1.00 83.62 156 GLY A C 1
ATOM 1206 O O . GLY A 1 156 ? 4.841 -15.116 -2.084 1.00 83.62 156 GLY A O 1
ATOM 1207 N N . MET A 1 157 ? 6.056 -14.156 -0.468 1.00 82.56 157 MET A N 1
ATOM 1208 C CA . MET A 1 157 ? 6.357 -15.402 0.247 1.00 82.56 157 MET A CA 1
ATOM 1209 C C . MET A 1 157 ? 5.130 -15.997 0.962 1.00 82.56 157 MET A C 1
ATOM 1211 O O . MET A 1 157 ? 5.162 -17.153 1.366 1.00 82.56 157 MET A O 1
ATOM 1215 N N . HIS A 1 158 ? 4.024 -15.252 1.075 1.00 79.06 158 HIS A N 1
ATOM 1216 C CA . HIS A 1 158 ? 2.753 -15.747 1.629 1.00 79.06 158 HIS A CA 1
ATOM 1217 C C . HIS A 1 158 ? 1.879 -16.496 0.610 1.00 79.06 158 HIS A C 1
ATOM 1219 O O . HIS A 1 158 ? 0.769 -16.916 0.932 1.00 79.06 158 HIS A O 1
ATOM 1225 N N . GLY A 1 159 ? 2.363 -16.668 -0.623 1.00 81.50 159 GLY A N 1
ATOM 1226 C CA . GLY A 1 159 ? 1.667 -17.402 -1.674 1.00 81.50 159 GLY A CA 1
ATOM 1227 C C . GLY A 1 159 ? 1.092 -16.516 -2.777 1.00 81.50 159 GLY A C 1
ATOM 1228 O O . GLY A 1 159 ? 1.419 -15.337 -2.925 1.00 81.50 159 GLY A O 1
ATOM 1229 N N . LYS A 1 160 ? 0.252 -17.132 -3.613 1.00 85.19 160 LYS A N 1
ATOM 1230 C CA . LYS A 1 160 ? -0.298 -16.523 -4.827 1.00 85.19 160 LYS A CA 1
ATOM 1231 C C . LYS A 1 160 ? -1.654 -15.898 -4.534 1.00 85.19 160 LYS A C 1
ATOM 1233 O O . LYS A 1 160 ? -2.586 -16.609 -4.187 1.00 85.19 160 LYS A O 1
ATOM 1238 N N . PHE A 1 161 ? -1.773 -14.599 -4.800 1.00 86.19 161 PHE A N 1
ATOM 1239 C CA . PHE A 1 161 ? -3.034 -13.863 -4.670 1.00 86.19 161 PHE A CA 1
ATOM 1240 C C . PHE A 1 161 ? -3.379 -13.121 -5.958 1.00 86.19 161 PHE A C 1
ATOM 1242 O O . PHE A 1 161 ? -2.476 -12.639 -6.635 1.00 86.19 161 PHE A O 1
ATOM 1249 N N . ASN A 1 162 ? -4.649 -13.002 -6.316 1.00 84.94 162 ASN A N 1
ATOM 1250 C CA . ASN A 1 162 ? -5.136 -12.238 -7.460 1.00 84.94 162 ASN A CA 1
ATOM 1251 C C . ASN A 1 162 ? -5.133 -10.734 -7.190 1.00 84.94 162 ASN A C 1
ATOM 1253 O O . ASN A 1 162 ? -4.893 -9.960 -8.108 1.00 84.94 162 ASN A O 1
ATOM 1257 N N . TYR A 1 163 ? -5.359 -10.308 -5.946 1.00 84.94 163 TYR A N 1
ATOM 1258 C CA . TYR A 1 163 ? -5.350 -8.904 -5.532 1.00 84.94 163 TYR A CA 1
ATOM 1259 C C . TYR A 1 163 ? -5.100 -8.780 -4.024 1.00 84.94 163 TYR A C 1
ATOM 1261 O O . TYR A 1 163 ? -5.162 -9.758 -3.284 1.00 84.94 163 TYR A O 1
ATOM 1269 N N . MET A 1 164 ? -4.835 -7.559 -3.547 1.00 82.69 164 MET A N 1
ATOM 1270 C CA . MET A 1 164 ? -4.386 -7.338 -2.164 1.00 82.69 164 MET A CA 1
ATOM 1271 C C . MET A 1 164 ? -5.426 -7.675 -1.072 1.00 82.69 164 MET A C 1
ATOM 1273 O O . MET A 1 164 ? -5.066 -7.787 0.093 1.00 82.69 164 MET A O 1
ATOM 1277 N N . PHE A 1 165 ? -6.704 -7.852 -1.424 1.00 79.06 165 PHE A N 1
ATOM 1278 C CA . PHE A 1 165 ? -7.795 -8.118 -0.471 1.00 79.06 165 PHE A CA 1
ATOM 1279 C C . PHE A 1 165 ? -8.489 -9.468 -0.701 1.00 79.06 165 PHE A C 1
ATOM 1281 O O . PHE A 1 165 ? -9.596 -9.672 -0.211 1.00 79.06 165 PHE A O 1
ATOM 1288 N N . GLU A 1 166 ? -7.865 -10.383 -1.444 1.00 79.25 166 GLU A N 1
ATOM 1289 C CA . GLU A 1 166 ? -8.471 -11.676 -1.782 1.00 79.25 166 GLU A CA 1
ATOM 1290 C C . GLU A 1 166 ? -8.737 -12.565 -0.560 1.00 79.25 166 GLU A C 1
ATOM 1292 O O . GLU A 1 166 ? -9.725 -13.293 -0.526 1.00 79.25 166 GLU A O 1
ATOM 1297 N N . GLY A 1 167 ? -7.904 -12.474 0.478 1.00 72.94 167 GLY A N 1
ATOM 1298 C CA . GLY A 1 167 ? -8.060 -13.297 1.671 1.00 72.94 167 GLY A CA 1
ATOM 1299 C C . GLY A 1 167 ? -7.161 -12.878 2.826 1.00 72.94 167 GLY A C 1
ATOM 1300 O O . GLY A 1 167 ? -6.477 -11.849 2.779 1.00 72.94 167 GLY A O 1
ATOM 1301 N N . LYS A 1 168 ? -7.185 -13.682 3.892 1.00 74.50 168 LYS A N 1
ATOM 1302 C CA . LYS A 1 168 ? -6.213 -13.580 4.989 1.00 74.50 168 LYS A CA 1
ATOM 1303 C C . LYS A 1 168 ? -4.828 -14.002 4.477 1.00 74.50 168 LYS A C 1
ATOM 1305 O O . LYS A 1 168 ? -4.735 -14.849 3.596 1.00 74.50 168 LYS A O 1
ATOM 1310 N N . GLY A 1 169 ? -3.768 -13.401 5.016 1.00 75.31 169 GLY A N 1
ATOM 1311 C CA . GLY A 1 169 ? -2.382 -13.758 4.684 1.00 75.31 169 GLY A CA 1
ATOM 1312 C C . GLY A 1 169 ? -1.745 -12.976 3.531 1.00 75.31 169 GLY A C 1
ATOM 1313 O O . GLY A 1 169 ? -0.541 -13.078 3.344 1.00 75.31 169 GLY A O 1
ATOM 1314 N N . VAL A 1 170 ? -2.486 -12.136 2.793 1.00 78.94 170 VAL A N 1
ATOM 1315 C CA . VAL A 1 170 ? -1.875 -11.283 1.748 1.00 78.94 170 VAL A CA 1
ATOM 1316 C C . VAL A 1 170 ? -0.874 -10.291 2.348 1.00 78.94 170 VAL A C 1
ATOM 1318 O O . VAL A 1 170 ? 0.195 -10.054 1.795 1.00 78.94 170 VAL A O 1
ATOM 1321 N N . PHE A 1 171 ? -1.227 -9.743 3.506 1.00 81.56 171 PHE A N 1
ATOM 1322 C CA . PHE A 1 171 ? -0.363 -8.948 4.363 1.00 81.56 171 PHE A CA 1
ATOM 1323 C C . PHE A 1 171 ? -0.624 -9.324 5.822 1.00 81.56 171 PHE A C 1
ATOM 1325 O O . PHE A 1 171 ? -1.734 -9.713 6.192 1.00 81.56 171 PHE A O 1
ATOM 1332 N N . GLU A 1 172 ? 0.417 -9.211 6.629 1.00 82.00 172 GLU A N 1
ATOM 1333 C CA . GLU A 1 172 ? 0.467 -9.477 8.059 1.00 82.00 172 GLU A CA 1
ATOM 1334 C C . GLU A 1 172 ? 0.500 -8.182 8.884 1.00 82.00 172 GLU A C 1
ATOM 1336 O O . GLU A 1 172 ? 0.662 -8.236 10.106 1.00 82.00 172 GLU A O 1
ATOM 1341 N N . ILE A 1 173 ? 0.393 -7.016 8.241 1.00 87.69 173 ILE A N 1
ATOM 1342 C CA . ILE A 1 173 ? 0.300 -5.732 8.940 1.00 87.69 173 ILE A CA 1
ATOM 1343 C C . ILE A 1 173 ? -0.931 -5.706 9.834 1.00 87.69 173 ILE A C 1
ATOM 1345 O O . ILE A 1 173 ? -2.052 -5.966 9.399 1.00 87.69 173 ILE A O 1
ATOM 1349 N N . SER A 1 174 ? -0.702 -5.296 11.074 1.00 87.88 174 SER A N 1
ATOM 1350 C CA . SER A 1 174 ? -1.725 -5.117 12.096 1.00 87.88 174 SER A CA 1
ATOM 1351 C C . SER A 1 174 ? -1.260 -4.036 13.065 1.00 87.88 174 SER A C 1
ATOM 1353 O O . SER A 1 174 ? -0.082 -4.021 13.436 1.00 87.88 174 SER A O 1
ATOM 1355 N N . CYS A 1 175 ? -2.167 -3.165 13.500 1.00 89.31 175 CYS A N 1
ATOM 1356 C CA . CYS A 1 175 ? -1.878 -2.132 14.498 1.00 89.31 175 CYS A CA 1
ATOM 1357 C C . CYS A 1 175 ? -1.442 -2.767 15.832 1.00 89.31 175 CYS A C 1
ATOM 1359 O O . CYS A 1 175 ? -0.564 -2.261 16.528 1.00 89.31 175 CYS A O 1
ATOM 1361 N N . GLU A 1 176 ? -2.024 -3.921 16.143 1.00 87.44 176 GLU A N 1
ATOM 1362 C CA . GLU A 1 176 ? -1.892 -4.684 17.376 1.00 87.44 176 GLU A CA 1
ATOM 1363 C C . GLU A 1 176 ? -0.447 -5.134 17.637 1.00 87.44 176 GLU A C 1
ATOM 1365 O O . GLU A 1 176 ? 0.035 -4.993 18.760 1.00 87.44 176 GLU A O 1
ATOM 1370 N N . LYS A 1 177 ? 0.291 -5.544 16.595 1.00 87.88 177 LYS A N 1
ATOM 1371 C CA . LYS A 1 177 ? 1.718 -5.915 16.683 1.00 87.88 177 LYS A CA 1
ATOM 1372 C C . LYS 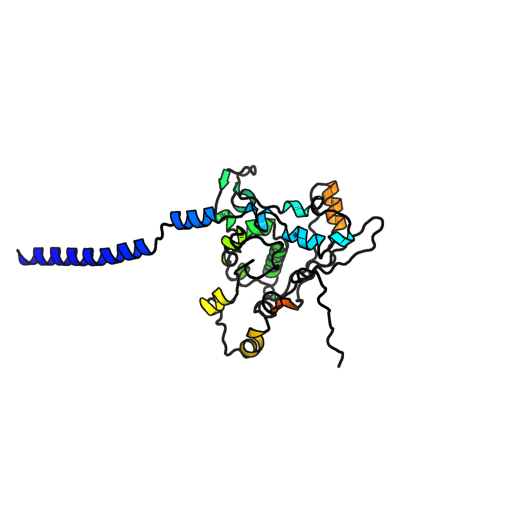A 1 177 ? 2.596 -4.835 17.312 1.00 87.88 177 LYS A C 1
ATOM 1374 O O . LYS A 1 177 ? 3.562 -5.145 18.004 1.00 87.88 177 LYS A O 1
ATOM 1379 N N . CYS A 1 178 ? 2.295 -3.563 17.063 1.00 88.31 178 CYS A N 1
ATOM 1380 C CA . CYS A 1 178 ? 3.052 -2.453 17.636 1.00 88.31 178 CYS A CA 1
ATOM 1381 C C . CYS A 1 178 ? 2.364 -1.901 18.881 1.00 88.31 178 CYS A C 1
ATOM 1383 O O . CYS A 1 178 ? 3.009 -1.791 19.916 1.00 88.31 178 CYS A O 1
ATOM 1385 N N . HIS A 1 179 ? 1.070 -1.600 18.811 1.00 86.44 179 HIS A N 1
ATOM 1386 C CA . HIS A 1 179 ? 0.374 -0.868 19.869 1.00 86.44 179 HIS A CA 1
ATOM 1387 C C . HIS A 1 179 ? -0.075 -1.739 21.053 1.00 86.44 179 HIS A C 1
ATOM 1389 O O . HIS A 1 179 ? -0.184 -1.227 22.166 1.00 86.44 179 HIS A O 1
ATOM 1395 N N . ILE A 1 180 ? -0.302 -3.042 20.851 1.00 84.69 180 ILE A N 1
ATOM 1396 C CA . ILE A 1 180 ? -0.760 -3.969 21.902 1.00 84.69 180 ILE A CA 1
ATOM 1397 C C . ILE A 1 180 ? 0.374 -4.899 22.337 1.00 84.69 180 ILE A C 1
ATOM 1399 O O . ILE A 1 180 ? 0.716 -4.938 23.518 1.00 84.69 180 ILE A O 1
ATOM 1403 N N . GLU A 1 181 ? 0.975 -5.622 21.390 1.00 86.81 181 GLU A N 1
ATOM 1404 C CA . GLU A 1 181 ? 2.008 -6.626 21.670 1.00 86.81 181 GLU A CA 1
ATOM 1405 C C . GLU A 1 181 ? 3.310 -5.966 22.133 1.00 86.81 181 GLU A C 1
ATOM 1407 O O . GLU A 1 181 ? 3.817 -6.272 23.210 1.00 86.81 181 GLU A O 1
ATOM 1412 N N . LYS A 1 182 ? 3.832 -5.015 21.344 1.00 85.56 182 LYS A N 1
ATOM 1413 C CA . LYS A 1 182 ? 5.086 -4.304 21.652 1.00 85.56 182 LYS A CA 1
ATOM 1414 C C . LYS A 1 182 ? 4.896 -3.029 22.471 1.00 85.56 182 LYS A C 1
ATOM 1416 O O . LYS A 1 182 ? 5.887 -2.453 22.908 1.00 85.56 182 LYS A O 1
ATOM 1421 N N . ARG A 1 183 ? 3.648 -2.586 22.668 1.00 83.06 183 ARG A N 1
ATOM 1422 C CA . ARG A 1 183 ? 3.281 -1.363 23.409 1.00 83.06 183 ARG A CA 1
ATOM 1423 C C . ARG A 1 183 ? 4.056 -0.116 22.955 1.00 83.06 183 ARG A C 1
ATOM 1425 O O . ARG A 1 183 ? 4.505 0.688 23.765 1.00 83.06 183 ARG A O 1
ATOM 1432 N N . ILE A 1 184 ? 4.226 0.026 21.644 1.00 79.94 184 ILE A N 1
ATOM 1433 C CA . ILE A 1 184 ? 4.851 1.179 20.998 1.00 79.94 184 ILE A CA 1
ATOM 1434 C C . ILE A 1 184 ? 3.781 2.253 20.779 1.00 79.94 184 ILE A C 1
ATOM 1436 O O . ILE A 1 184 ? 2.746 1.994 20.164 1.00 79.94 184 ILE A O 1
ATOM 1440 N N . GLY A 1 185 ? 4.058 3.473 21.236 1.00 71.94 185 GLY A N 1
ATOM 1441 C CA . GLY A 1 185 ? 3.141 4.608 21.120 1.00 71.94 185 GLY A CA 1
ATOM 1442 C C . GLY A 1 185 ? 2.155 4.710 22.289 1.00 71.94 185 GLY A C 1
ATOM 1443 O O . GLY A 1 185 ? 2.384 4.104 23.338 1.00 71.94 185 GLY A O 1
ATOM 1444 N N . PRO A 1 186 ? 1.075 5.499 22.144 1.00 69.31 186 PRO A N 1
ATOM 1445 C CA . PRO A 1 186 ? 0.073 5.642 23.191 1.00 69.31 186 PRO A CA 1
ATOM 1446 C C . PRO A 1 186 ? -0.521 4.265 23.515 1.00 69.31 186 PRO A C 1
ATOM 1448 O O . PRO A 1 186 ? -0.870 3.534 22.582 1.00 69.31 186 PRO A O 1
ATOM 1451 N N . PRO A 1 187 ? -0.619 3.877 24.798 1.00 61.66 187 PRO A N 1
ATOM 1452 C CA . PRO A 1 187 ? -1.179 2.583 25.160 1.00 61.66 187 PRO A CA 1
ATOM 1453 C C . PRO A 1 187 ? -2.593 2.449 24.585 1.00 61.66 187 PRO A C 1
ATOM 1455 O O . PRO A 1 187 ? -3.381 3.392 24.654 1.00 61.66 187 PRO A O 1
ATOM 1458 N N . VAL A 1 188 ? -2.934 1.276 24.038 1.00 62.94 188 VAL A N 1
ATOM 1459 C CA . VAL A 1 188 ? -4.334 0.921 23.754 1.00 62.94 188 VAL A CA 1
ATOM 1460 C C . VAL A 1 188 ? -5.002 0.728 25.104 1.00 62.94 188 VAL A C 1
ATOM 1462 O O . VAL A 1 188 ? -5.012 -0.366 25.673 1.00 62.94 188 VAL A O 1
ATOM 1465 N N . ILE A 1 189 ? -5.448 1.832 25.694 1.00 60.91 189 ILE A N 1
ATOM 1466 C CA . ILE A 1 189 ? -6.002 1.788 27.033 1.00 60.91 189 ILE A CA 1
ATOM 1467 C C . ILE A 1 189 ? -7.397 1.194 26.900 1.00 60.91 189 ILE A C 1
ATOM 1469 O O . ILE A 1 189 ? -8.285 1.809 26.311 1.00 60.91 189 ILE A O 1
ATOM 1473 N N . LYS A 1 190 ? -7.592 -0.003 27.464 1.00 58.62 190 LYS A N 1
ATOM 1474 C CA . LYS A 1 190 ? -8.927 -0.594 27.652 1.00 58.62 190 LYS A CA 1
ATOM 1475 C C . LYS A 1 190 ? -9.849 0.297 28.497 1.00 58.62 190 LYS A C 1
ATOM 1477 O O . LYS A 1 190 ? -11.034 0.034 28.557 1.00 58.62 190 LYS A O 1
ATOM 1482 N N . THR A 1 191 ? -9.315 1.338 29.143 1.00 65.00 191 THR A N 1
ATOM 1483 C CA . THR A 1 191 ? -10.100 2.333 29.884 1.00 65.00 191 THR A CA 1
ATOM 1484 C C . THR A 1 191 ? -10.684 3.430 28.995 1.00 65.00 191 THR A C 1
ATOM 1486 O O . THR A 1 191 ? -11.334 4.324 29.523 1.00 65.00 191 THR A O 1
ATOM 1489 N N . ILE A 1 192 ? -10.407 3.433 27.686 1.00 80.50 192 ILE A N 1
ATOM 1490 C CA . ILE A 1 192 ? -11.089 4.316 26.735 1.00 80.50 192 ILE A CA 1
ATOM 1491 C C . ILE A 1 192 ? -12.401 3.614 26.356 1.00 80.50 192 ILE A C 1
ATOM 1493 O O . ILE A 1 192 ? -12.330 2.555 25.721 1.00 80.50 192 ILE A O 1
ATOM 1497 N N . PRO A 1 193 ? -13.577 4.153 26.736 1.00 86.38 193 PRO A N 1
ATOM 1498 C CA . PRO A 1 193 ? -14.867 3.497 26.504 1.00 86.38 193 PRO A CA 1
ATOM 1499 C C . PRO A 1 193 ? -15.106 3.124 25.037 1.00 86.38 193 PRO A C 1
ATOM 1501 O O . PRO A 1 193 ? -15.677 2.078 24.735 1.00 86.38 193 PRO A O 1
ATOM 1504 N N . GLU A 1 194 ? -14.608 3.931 24.102 1.00 87.62 194 GLU A N 1
ATOM 1505 C CA . GLU A 1 194 ? -14.729 3.685 22.668 1.00 87.62 194 GLU A CA 1
ATOM 1506 C C . GLU A 1 194 ? -13.972 2.428 22.224 1.00 87.62 194 GLU A C 1
ATOM 1508 O O . GLU A 1 194 ? -14.416 1.755 21.295 1.00 87.62 194 GLU A O 1
ATOM 1513 N N . HIS A 1 195 ? -12.849 2.088 22.865 1.00 88.44 195 HIS A N 1
ATOM 1514 C CA . HIS A 1 195 ? -12.156 0.832 22.588 1.00 88.44 195 HIS A CA 1
ATOM 1515 C C . HIS A 1 195 ? -12.956 -0.361 23.114 1.00 88.44 195 HIS A C 1
ATOM 1517 O O . HIS A 1 195 ? -13.090 -1.356 22.407 1.00 88.44 195 HIS A O 1
ATOM 1523 N N . GLU A 1 196 ? -13.517 -0.265 24.319 1.00 85.75 196 GLU A N 1
ATOM 1524 C CA . GLU A 1 196 ? -14.344 -1.333 24.890 1.00 85.75 196 GLU A CA 1
ATOM 1525 C C . GLU A 1 196 ? -15.573 -1.630 24.021 1.00 85.75 196 GLU A C 1
ATOM 1527 O O . GLU A 1 196 ? -15.889 -2.791 23.778 1.00 85.75 196 GLU A O 1
ATOM 1532 N N . GLN A 1 197 ? -16.216 -0.590 23.487 1.00 87.81 197 GLN A N 1
ATOM 1533 C CA . GLN A 1 197 ? -17.427 -0.737 22.678 1.00 87.81 197 GLN A CA 1
ATOM 1534 C C . GLN A 1 197 ? -17.168 -1.219 21.245 1.00 87.81 197 GLN A C 1
ATOM 1536 O O . GLN A 1 197 ? -18.019 -1.896 20.676 1.00 87.81 197 GLN A O 1
ATOM 1541 N N . HIS A 1 198 ? -16.034 -0.857 20.632 1.00 90.25 198 HIS A N 1
ATOM 1542 C CA . HIS A 1 198 ? -15.864 -1.011 19.182 1.00 90.25 198 HIS A CA 1
ATOM 1543 C C . HIS A 1 198 ? -14.757 -1.968 18.744 1.00 90.25 198 HIS A C 1
ATOM 1545 O O . HIS A 1 198 ? -14.716 -2.304 17.560 1.00 90.25 198 HIS A O 1
ATOM 1551 N N . LEU A 1 199 ? -13.846 -2.399 19.627 1.00 87.25 199 LEU A N 1
ATOM 1552 C CA . LEU A 1 199 ? -12.670 -3.184 19.216 1.00 87.25 199 LEU A CA 1
ATOM 1553 C C . LEU A 1 199 ? -13.025 -4.476 18.466 1.00 87.25 199 LEU A C 1
ATOM 1555 O O . LEU A 1 199 ? -12.235 -4.914 17.622 1.00 87.25 199 LEU A O 1
ATOM 1559 N N . ASP A 1 200 ? -14.196 -5.055 18.724 1.00 89.00 200 ASP A N 1
ATOM 1560 C CA . ASP A 1 200 ? -14.650 -6.285 18.073 1.00 89.00 200 ASP A CA 1
ATOM 1561 C C . ASP A 1 200 ? -15.235 -6.039 16.670 1.00 89.00 200 ASP A C 1
ATOM 1563 O O . ASP A 1 200 ? -14.988 -6.835 15.758 1.00 89.00 200 ASP A O 1
ATOM 1567 N N . ASP A 1 201 ? -15.887 -4.894 16.445 1.00 91.81 201 ASP A N 1
ATOM 1568 C CA . ASP A 1 201 ? -16.645 -4.603 15.218 1.00 91.81 201 ASP A CA 1
ATOM 1569 C C . ASP A 1 201 ? -15.984 -3.583 14.280 1.00 91.81 201 ASP A C 1
ATOM 1571 O O . ASP A 1 201 ? -16.242 -3.582 13.072 1.00 91.81 201 ASP A O 1
ATOM 1575 N N . ILE A 1 202 ? -15.112 -2.713 14.789 1.00 92.19 202 ILE A N 1
ATOM 1576 C CA . ILE A 1 202 ? -14.489 -1.615 14.040 1.00 92.19 202 ILE A CA 1
ATOM 1577 C C . ILE A 1 202 ? -12.966 -1.767 14.084 1.00 92.19 202 ILE A C 1
ATOM 1579 O O . ILE A 1 202 ? -12.349 -1.926 15.134 1.00 92.19 202 ILE A O 1
ATOM 1583 N N . GLY A 1 203 ? -12.322 -1.734 12.917 1.00 90.94 203 GLY A N 1
ATOM 1584 C CA . GLY A 1 203 ? -10.864 -1.779 12.829 1.00 90.94 203 GLY A CA 1
ATOM 1585 C C . GLY A 1 203 ? -10.241 -0.434 13.200 1.00 90.94 203 GLY A C 1
ATOM 1586 O O . GLY A 1 203 ? -10.760 0.606 12.802 1.00 90.94 203 GLY A O 1
ATOM 1587 N N . CYS A 1 204 ? -9.075 -0.443 13.859 1.00 90.88 204 CYS A N 1
ATOM 1588 C CA . CYS A 1 204 ? -8.394 0.759 14.371 1.00 90.88 204 CYS A CA 1
ATOM 1589 C C . CYS A 1 204 ? -8.307 1.901 13.344 1.00 90.88 204 CYS A C 1
ATOM 1591 O O . CYS A 1 204 ? -8.532 3.062 13.669 1.00 90.88 204 CYS A O 1
ATOM 1593 N N . SER A 1 205 ? -8.040 1.568 12.075 1.00 90.81 205 SER A N 1
ATOM 1594 C CA . SER A 1 205 ? -7.943 2.542 10.980 1.00 90.81 205 SER A CA 1
ATOM 1595 C C . SER A 1 205 ? -9.216 3.361 10.728 1.00 90.81 205 SER A C 1
ATOM 1597 O O . SER A 1 205 ? -9.120 4.417 10.122 1.00 90.81 205 SER A O 1
ATOM 1599 N N . ALA A 1 206 ? -10.398 2.907 11.157 1.00 91.88 206 ALA A N 1
ATOM 1600 C CA . ALA A 1 206 ? -11.640 3.661 10.977 1.00 91.88 206 ALA A CA 1
ATOM 1601 C C . ALA A 1 206 ? -11.657 4.957 11.803 1.00 91.88 206 ALA A C 1
ATOM 1603 O O . ALA A 1 206 ? -12.188 5.957 11.335 1.00 91.88 206 ALA A O 1
ATOM 1604 N N . CYS A 1 207 ? -11.029 4.949 12.983 1.00 89.75 207 CYS A N 1
ATOM 1605 C CA . CYS A 1 207 ? -10.917 6.122 13.856 1.00 89.75 207 CYS A CA 1
ATOM 1606 C C . CYS A 1 207 ? -9.517 6.755 13.795 1.00 89.75 207 CYS A C 1
ATOM 1608 O O . CYS A 1 207 ? -9.377 7.970 13.871 1.00 89.75 207 CYS A O 1
ATOM 1610 N N . HIS A 1 208 ? -8.469 5.944 13.614 1.00 90.38 208 HIS A N 1
ATOM 1611 C CA . HIS A 1 208 ? -7.068 6.389 13.612 1.00 90.38 208 HIS A CA 1
ATOM 1612 C C . HIS A 1 208 ? -6.509 6.689 12.215 1.00 90.38 208 HIS A C 1
ATOM 1614 O O . HIS A 1 208 ? -5.297 6.724 12.015 1.00 90.38 208 HIS A O 1
ATOM 1620 N N . SER A 1 209 ? -7.370 6.885 11.218 1.00 89.06 209 SER A N 1
ATOM 1621 C CA . SER A 1 209 ? -6.974 7.470 9.935 1.00 89.06 209 SER A CA 1
ATOM 1622 C C . SER A 1 209 ? -7.769 8.756 9.726 1.00 89.06 209 SER A C 1
ATOM 1624 O O . SER A 1 209 ? -8.992 8.701 9.710 1.00 89.06 209 SER A O 1
ATOM 1626 N N . PRO A 1 210 ? -7.124 9.918 9.544 1.00 83.62 210 PRO A N 1
ATOM 1627 C CA . PRO A 1 210 ? -7.850 11.187 9.486 1.00 83.62 210 PRO A CA 1
ATOM 1628 C C . PRO A 1 210 ? -8.684 11.329 8.207 1.00 83.62 210 PRO A C 1
ATOM 1630 O O . PRO A 1 210 ? -9.704 12.008 8.177 1.00 83.62 210 PRO A O 1
ATOM 1633 N N . THR A 1 211 ? -8.255 10.699 7.113 1.00 86.81 211 THR A N 1
ATOM 1634 C CA . THR A 1 211 ? -8.968 10.743 5.838 1.00 86.81 211 THR A CA 1
ATOM 1635 C C . THR A 1 211 ? -8.494 9.634 4.909 1.00 86.81 211 THR A C 1
ATOM 1637 O O . THR A 1 211 ? -7.387 9.111 5.048 1.00 86.81 211 THR A O 1
ATOM 1640 N N . THR A 1 212 ? -9.317 9.290 3.920 1.00 83.88 212 THR A N 1
ATOM 1641 C CA . THR A 1 212 ? -8.886 8.466 2.792 1.00 83.88 212 THR A CA 1
ATOM 1642 C C . THR A 1 212 ? -8.701 9.341 1.559 1.00 83.88 212 THR A C 1
ATOM 1644 O O . THR A 1 212 ? -9.672 9.849 1.001 1.00 83.88 212 THR A O 1
ATOM 1647 N N . VAL A 1 213 ? -7.457 9.466 1.081 1.00 84.44 213 VAL A N 1
ATOM 1648 C CA . VAL A 1 213 ? -7.175 10.194 -0.164 1.00 84.44 213 VAL A CA 1
ATOM 1649 C C . VAL A 1 213 ? -7.856 9.492 -1.332 1.00 84.44 213 VAL A C 1
ATOM 1651 O O . VAL A 1 213 ? -7.486 8.379 -1.724 1.00 84.44 213 VAL A O 1
ATOM 1654 N N . THR A 1 214 ? -8.840 10.168 -1.909 1.00 78.19 214 THR A N 1
ATOM 1655 C CA . THR A 1 214 ? -9.620 9.670 -3.035 1.00 78.19 214 THR A CA 1
ATOM 1656 C C . THR A 1 214 ? -9.298 10.449 -4.296 1.00 78.19 214 THR A C 1
ATOM 1658 O O . THR A 1 214 ? -9.112 11.663 -4.286 1.00 78.19 214 THR A O 1
ATOM 1661 N N . CYS A 1 215 ? -9.274 9.735 -5.414 1.00 73.38 215 CYS A N 1
ATOM 1662 C CA . CYS A 1 215 ? -9.234 10.319 -6.741 1.00 73.38 215 CYS A CA 1
ATOM 1663 C C . CYS A 1 215 ? -10.665 10.368 -7.304 1.00 73.38 215 CYS A C 1
ATOM 1665 O O . CYS A 1 215 ? -11.252 9.328 -7.607 1.00 73.38 215 CYS A O 1
ATOM 1667 N N . TYR A 1 216 ? -11.234 11.566 -7.429 1.00 66.50 216 TYR A N 1
ATOM 1668 C CA . TYR A 1 216 ? -12.584 11.780 -7.958 1.00 66.50 216 TYR A CA 1
ATOM 1669 C C . TYR A 1 216 ? -12.515 12.494 -9.309 1.00 66.50 216 TYR A C 1
ATOM 1671 O O . TYR A 1 216 ? -11.652 13.345 -9.516 1.00 66.50 216 TYR A O 1
ATOM 1679 N N . ASN A 1 217 ? -13.399 12.121 -10.234 1.00 62.69 217 ASN A N 1
ATOM 1680 C CA . ASN A 1 217 ? -13.452 12.624 -11.610 1.00 62.69 217 ASN A CA 1
ATOM 1681 C C . ASN A 1 217 ? -12.105 12.617 -12.357 1.00 62.69 217 ASN A C 1
ATOM 1683 O O . ASN A 1 217 ? -11.762 13.549 -13.084 1.00 62.69 217 ASN A O 1
ATOM 1687 N N . CYS A 1 218 ? -11.316 11.555 -12.206 1.00 71.75 218 CYS A N 1
ATOM 1688 C CA . CYS A 1 218 ? -10.084 11.432 -12.982 1.00 71.75 218 CYS A CA 1
ATOM 1689 C C . CYS A 1 218 ? -10.413 11.077 -14.432 1.00 71.75 218 CYS A C 1
ATOM 1691 O O . CYS A 1 218 ? -10.901 9.981 -14.695 1.00 71.75 218 CYS A O 1
ATOM 1693 N N . HIS A 1 219 ? -10.119 11.976 -15.370 1.00 76.56 219 HIS A N 1
ATOM 1694 C CA . HIS A 1 219 ? -10.298 11.748 -16.806 1.00 76.56 219 HIS A CA 1
ATOM 1695 C C . HIS A 1 219 ? -9.260 10.751 -17.338 1.00 76.56 219 HIS A C 1
ATOM 1697 O O . HIS A 1 219 ? -8.207 11.127 -17.863 1.00 76.56 219 HIS A O 1
ATOM 1703 N N . LEU A 1 220 ? -9.553 9.459 -17.184 1.00 79.56 220 LEU A N 1
ATOM 1704 C CA . LEU A 1 220 ? -8.668 8.378 -17.604 1.00 79.56 220 LEU A CA 1
ATOM 1705 C C . LEU A 1 220 ? -8.479 8.376 -19.126 1.00 79.56 220 LEU A C 1
ATOM 1707 O O . LEU A 1 220 ? -7.373 8.105 -19.587 1.00 79.56 220 LEU A O 1
ATOM 1711 N N . SER A 1 221 ? -9.514 8.740 -19.891 1.00 80.50 221 SER A N 1
ATOM 1712 C CA . SER A 1 221 ? -9.437 8.855 -21.354 1.00 80.50 221 SER A CA 1
ATOM 1713 C C . SER A 1 221 ? -8.379 9.869 -21.796 1.00 80.50 221 SER A C 1
ATOM 1715 O O . SER A 1 221 ? -7.550 9.562 -22.645 1.00 80.50 221 SER A O 1
ATOM 1717 N N . TYR A 1 222 ? -8.315 11.042 -21.161 1.00 83.81 222 TYR A N 1
ATOM 1718 C CA . TYR A 1 222 ? -7.304 12.055 -21.479 1.00 83.81 222 TYR A CA 1
ATOM 1719 C C . TYR A 1 222 ? -5.878 11.585 -21.155 1.00 83.81 222 TYR A C 1
ATOM 1721 O O . TYR A 1 222 ? -4.948 11.781 -21.946 1.00 83.81 222 TYR A O 1
ATOM 1729 N N . ALA A 1 223 ? -5.698 10.929 -20.002 1.00 84.69 223 ALA A N 1
ATOM 1730 C CA . ALA A 1 223 ? -4.415 10.338 -19.628 1.00 84.69 223 ALA A CA 1
ATOM 1731 C C . ALA A 1 223 ? -3.989 9.237 -20.615 1.00 84.69 223 ALA A C 1
ATOM 1733 O O . ALA A 1 223 ? -2.810 9.158 -20.969 1.00 84.69 223 ALA A O 1
ATOM 1734 N N . TYR A 1 224 ? -4.945 8.430 -21.080 1.00 86.81 224 TYR A N 1
ATOM 1735 C CA . TYR A 1 224 ? -4.734 7.361 -22.049 1.00 86.81 224 TYR A CA 1
ATOM 1736 C C . TYR A 1 224 ? -4.391 7.885 -23.450 1.00 86.81 224 TYR A C 1
ATOM 1738 O O . TYR A 1 224 ? -3.378 7.476 -24.014 1.00 86.81 224 TYR A O 1
ATOM 1746 N N . GLU A 1 225 ? -5.151 8.835 -23.996 1.00 86.94 225 GLU A N 1
ATOM 1747 C CA . GLU A 1 225 ? -4.865 9.398 -25.323 1.00 86.94 225 GLU A CA 1
ATOM 1748 C C . GLU A 1 225 ? -3.550 10.188 -25.336 1.00 86.94 225 GLU A C 1
ATOM 1750 O O . GLU A 1 225 ? -2.773 10.101 -26.289 1.00 86.94 225 GLU A O 1
ATOM 1755 N N . THR A 1 226 ? -3.219 10.887 -24.243 1.00 86.75 226 THR A N 1
ATOM 1756 C CA . THR A 1 226 ? -1.897 11.522 -24.122 1.00 86.75 226 THR A CA 1
ATOM 1757 C C . THR A 1 226 ? -0.783 10.478 -24.074 1.00 86.75 226 THR A C 1
ATOM 1759 O O . THR A 1 226 ? 0.243 10.640 -24.737 1.00 86.75 226 THR A O 1
ATOM 1762 N N . TYR A 1 227 ? -0.999 9.376 -23.347 1.00 88.69 227 TYR A N 1
ATOM 1763 C CA . TYR A 1 227 ? -0.068 8.253 -23.332 1.00 88.69 227 TYR A CA 1
ATOM 1764 C C . TYR A 1 227 ? 0.132 7.655 -24.730 1.00 88.69 227 TYR A C 1
ATOM 1766 O O . TYR A 1 227 ? 1.279 7.432 -25.114 1.00 88.69 227 TYR A O 1
ATOM 1774 N N . LYS A 1 228 ? -0.931 7.466 -25.517 1.00 89.31 228 LYS A N 1
ATOM 1775 C CA . LYS A 1 228 ? -0.822 7.000 -26.908 1.00 89.31 228 LYS A CA 1
ATOM 1776 C C . LYS A 1 228 ? -0.025 7.961 -27.787 1.00 89.31 228 LYS A C 1
ATOM 1778 O O . LYS A 1 228 ? 0.785 7.514 -28.588 1.00 89.31 228 LYS A O 1
ATOM 1783 N N . ARG A 1 229 ? -0.224 9.271 -27.620 1.00 90.12 229 ARG A N 1
ATOM 1784 C CA . ARG A 1 229 ? 0.441 10.298 -28.436 1.00 90.12 229 ARG A CA 1
ATOM 1785 C C . ARG A 1 229 ? 1.920 10.496 -28.091 1.00 90.12 229 ARG A C 1
ATOM 1787 O O . ARG A 1 229 ? 2.705 10.805 -28.976 1.00 90.12 229 ARG A O 1
ATOM 1794 N N . GLN A 1 230 ? 2.292 10.404 -26.813 1.00 92.00 230 GLN A N 1
ATOM 1795 C CA . GLN A 1 230 ? 3.603 10.872 -26.322 1.00 92.00 230 GLN A CA 1
ATOM 1796 C C . GLN A 1 230 ? 4.350 9.842 -25.458 1.00 92.00 230 GLN A C 1
ATOM 1798 O O . GLN A 1 230 ? 5.401 10.139 -24.893 1.00 92.00 230 GLN A O 1
ATOM 1803 N N . GLY A 1 231 ? 3.798 8.642 -25.263 1.00 86.69 231 GLY A N 1
ATOM 1804 C CA . GLY A 1 231 ? 4.390 7.584 -24.434 1.00 86.69 231 GLY A CA 1
ATOM 1805 C C . GLY A 1 231 ? 4.359 7.842 -22.918 1.00 86.69 231 GLY A C 1
ATOM 1806 O O . GLY A 1 231 ? 4.785 6.976 -22.137 1.00 86.69 231 GLY A O 1
ATOM 1807 N N . LYS A 1 232 ? 3.829 8.992 -22.475 1.00 84.50 232 LYS A N 1
ATOM 1808 C CA . LYS A 1 232 ? 3.717 9.410 -21.067 1.00 84.50 232 LYS A CA 1
ATOM 1809 C C . LYS A 1 232 ? 2.278 9.852 -20.745 1.00 84.50 232 LYS A C 1
ATOM 1811 O O . LYS A 1 232 ? 1.741 10.692 -21.460 1.00 84.50 232 LYS A O 1
ATOM 1816 N N . PRO A 1 233 ? 1.641 9.319 -19.685 1.00 81.81 233 PRO A N 1
ATOM 1817 C CA . PRO A 1 233 ? 0.312 9.762 -19.276 1.00 81.81 233 PRO A CA 1
ATOM 1818 C C . PRO A 1 233 ? 0.373 11.102 -18.534 1.00 81.81 233 PRO A C 1
ATOM 1820 O O . PRO A 1 233 ? 1.354 11.405 -17.849 1.00 81.81 233 PRO A O 1
ATOM 1823 N N . VAL A 1 234 ? -0.721 11.863 -18.575 1.00 79.62 234 VAL A N 1
ATOM 1824 C CA . VAL A 1 234 ? -0.910 13.018 -17.687 1.00 79.62 234 VAL A CA 1
ATOM 1825 C C . VAL A 1 234 ? -1.301 12.524 -16.295 1.00 79.62 234 VAL A C 1
ATOM 1827 O O . VAL A 1 234 ? -2.268 11.786 -16.138 1.00 79.62 234 VAL A O 1
ATOM 1830 N N . LYS A 1 235 ? -0.553 12.947 -15.270 1.00 68.56 235 LYS A N 1
ATOM 1831 C CA . LYS A 1 235 ? -0.758 12.559 -13.861 1.00 68.56 235 LYS A CA 1
ATOM 1832 C C . LYS A 1 235 ? -1.378 13.684 -13.018 1.00 68.56 235 LYS A C 1
ATOM 1834 O O . LYS A 1 235 ? -1.046 13.836 -11.842 1.00 68.56 235 LYS A O 1
ATOM 1839 N N . LYS A 1 236 ? -2.239 14.517 -13.613 1.00 67.12 236 LYS A N 1
ATOM 1840 C CA . LYS A 1 236 ? -2.920 15.603 -12.893 1.00 67.12 236 LYS A CA 1
ATOM 1841 C C . LYS A 1 236 ? -4.218 15.064 -12.302 1.00 67.12 236 LYS A C 1
ATOM 1843 O O . LYS A 1 236 ? -5.179 14.819 -13.020 1.00 67.12 236 LYS A O 1
ATOM 1848 N N . VAL A 1 237 ? -4.204 14.851 -10.993 1.00 67.38 237 VAL A N 1
ATOM 1849 C CA . VAL A 1 237 ? -5.350 14.381 -10.215 1.00 67.38 237 VAL A CA 1
ATOM 1850 C C . VAL A 1 237 ? -5.621 15.406 -9.128 1.00 67.38 237 VAL A C 1
ATOM 1852 O O . VAL A 1 237 ? -4.681 15.841 -8.462 1.00 67.38 237 VAL A O 1
ATOM 1855 N N . ILE A 1 238 ? -6.887 15.784 -8.961 1.00 72.56 238 ILE A N 1
ATOM 1856 C CA . ILE A 1 238 ? -7.341 16.578 -7.820 1.00 72.56 238 ILE A CA 1
ATOM 1857 C C . ILE A 1 238 ? -7.728 15.571 -6.730 1.00 72.56 238 ILE A C 1
ATOM 1859 O O . ILE A 1 238 ? -8.697 14.830 -6.916 1.00 72.56 238 ILE A O 1
ATOM 1863 N N . PRO A 1 239 ? -6.939 15.444 -5.648 1.00 76.75 239 PRO A N 1
ATOM 1864 C CA . PRO A 1 239 ? -7.309 14.573 -4.548 1.00 76.75 239 PRO A CA 1
ATOM 1865 C C . PRO A 1 239 ? -8.488 15.187 -3.792 1.00 76.75 239 PRO A C 1
ATOM 1867 O O . PRO A 1 239 ? -8.523 16.397 -3.578 1.00 76.75 239 PRO A O 1
ATOM 1870 N N . ILE A 1 240 ? -9.419 14.346 -3.359 1.00 80.94 240 ILE A N 1
ATOM 1871 C CA . ILE A 1 240 ? -10.409 14.715 -2.350 1.00 80.94 240 ILE A CA 1
ATOM 1872 C C . ILE A 1 240 ? -9.974 14.098 -1.020 1.00 80.94 240 ILE A C 1
ATOM 1874 O O . ILE A 1 240 ? -9.635 12.911 -0.962 1.00 80.94 240 ILE A O 1
ATOM 1878 N N . THR A 1 241 ? -9.978 14.924 0.021 1.00 83.75 241 THR A N 1
ATOM 1879 C CA . THR A 1 241 ? -9.666 14.592 1.417 1.00 83.75 241 THR A CA 1
ATOM 1880 C C . THR A 1 241 ? -10.746 15.158 2.342 1.00 83.75 241 THR A C 1
ATOM 1882 O O . THR A 1 241 ? -11.719 15.742 1.870 1.00 83.75 241 THR A O 1
ATOM 1885 N N . GLY A 1 242 ? -10.606 14.953 3.654 1.00 82.06 242 GLY A N 1
ATOM 1886 C CA . GLY A 1 242 ? -11.561 15.432 4.661 1.00 82.06 242 GLY A CA 1
ATOM 1887 C C . GLY A 1 242 ? -12.804 14.553 4.816 1.00 82.06 242 GLY A C 1
ATOM 1888 O O . GLY A 1 242 ? -13.731 14.919 5.524 1.00 82.06 242 GLY A O 1
ATOM 1889 N N . TRP A 1 243 ? -12.831 13.389 4.166 1.00 81.88 243 TRP A N 1
ATOM 1890 C CA . TRP A 1 243 ? -13.900 12.407 4.320 1.00 81.88 243 TRP A CA 1
ATOM 1891 C C . TRP A 1 243 ? -13.342 10.976 4.349 1.00 81.88 243 TRP A C 1
ATOM 1893 O O . TRP A 1 243 ? -12.178 10.727 3.995 1.00 81.88 243 TRP A O 1
ATOM 1903 N N . MET A 1 244 ? -14.180 10.032 4.779 1.00 84.12 244 MET A N 1
ATOM 1904 C CA . MET A 1 244 ? -13.884 8.602 4.805 1.00 84.12 244 MET A CA 1
ATOM 1905 C C . MET A 1 244 ? -15.155 7.790 4.527 1.00 84.12 244 MET A C 1
ATOM 1907 O O . MET A 1 244 ? -16.182 8.006 5.160 1.00 84.12 244 MET A O 1
ATOM 1911 N N . LEU A 1 245 ? -15.086 6.840 3.590 1.00 85.50 245 LEU A N 1
ATOM 1912 C CA . LEU A 1 245 ? -16.136 5.833 3.415 1.00 85.50 245 LEU A CA 1
ATOM 1913 C C . LEU A 1 245 ? -15.809 4.673 4.340 1.00 85.50 245 LEU A C 1
ATOM 1915 O O . LEU A 1 245 ? -14.698 4.155 4.285 1.00 85.50 245 LEU A O 1
ATOM 1919 N N . LEU A 1 246 ? -16.771 4.228 5.134 1.00 88.00 246 LEU A N 1
ATOM 1920 C CA . LEU A 1 246 ? -16.629 3.034 5.954 1.00 88.00 246 LEU A CA 1
ATOM 1921 C C . LEU A 1 246 ? -17.242 1.828 5.244 1.00 88.00 246 LEU A C 1
ATOM 1923 O O . LEU A 1 246 ? -18.311 1.916 4.642 1.00 88.00 246 LEU A O 1
ATOM 1927 N N . VAL A 1 247 ? -16.533 0.702 5.277 1.00 85.88 247 VAL A N 1
ATOM 1928 C CA . VAL A 1 247 ? -16.920 -0.539 4.596 1.00 85.88 247 VAL A CA 1
ATOM 1929 C C . VAL A 1 247 ? -16.625 -1.740 5.482 1.00 85.88 247 VAL A C 1
ATOM 1931 O O . VAL A 1 247 ? -15.669 -1.722 6.255 1.00 85.88 247 VAL A O 1
ATOM 1934 N N . LYS A 1 248 ? -17.413 -2.809 5.348 1.00 86.81 248 LYS A N 1
ATOM 1935 C CA . LYS A 1 248 ? -17.166 -4.072 6.053 1.00 86.81 248 LYS A CA 1
ATOM 1936 C C . LYS A 1 248 ? -16.090 -4.880 5.324 1.00 86.81 248 LYS A C 1
ATOM 1938 O O . LYS A 1 248 ? -16.303 -5.320 4.193 1.00 86.81 248 LYS A O 1
ATOM 1943 N N . ASP A 1 249 ? -14.937 -5.088 5.955 1.00 83.88 249 ASP A N 1
ATOM 1944 C CA . ASP A 1 249 ? -13.878 -5.948 5.422 1.00 83.88 249 ASP A CA 1
ATOM 1945 C C . ASP A 1 249 ? -14.295 -7.410 5.565 1.00 83.88 249 ASP A C 1
ATOM 1947 O O . ASP A 1 249 ? -14.383 -7.937 6.669 1.00 83.88 249 ASP A O 1
ATOM 1951 N N . LYS A 1 250 ? -14.542 -8.104 4.453 1.00 79.19 250 LYS A N 1
ATOM 1952 C CA . LYS A 1 250 ? -14.984 -9.507 4.499 1.00 79.19 250 LYS A CA 1
ATOM 1953 C C . LYS A 1 250 ? -13.954 -10.460 5.103 1.00 79.19 250 LYS A C 1
ATOM 1955 O O . LYS A 1 250 ? -14.327 -11.546 5.533 1.00 79.19 250 LYS A O 1
ATOM 1960 N N . ARG A 1 251 ? -12.675 -10.078 5.141 1.00 81.19 251 ARG A N 1
ATOM 1961 C CA . ARG A 1 251 ? -11.604 -10.925 5.684 1.00 81.19 251 ARG A CA 1
ATOM 1962 C C . ARG A 1 251 ? -11.627 -10.951 7.208 1.00 81.19 251 ARG A C 1
ATOM 1964 O O . ARG A 1 251 ? -11.263 -11.966 7.797 1.00 81.19 251 ARG A O 1
ATOM 1971 N N . THR A 1 252 ? -12.017 -9.839 7.829 1.00 84.00 252 THR A N 1
ATOM 1972 C CA . THR A 1 252 ? -12.003 -9.665 9.290 1.00 84.00 252 THR A CA 1
ATOM 1973 C C . THR A 1 252 ? -13.397 -9.530 9.893 1.00 84.00 252 THR A C 1
ATOM 1975 O O . THR A 1 252 ? -13.546 -9.726 11.089 1.00 84.00 252 THR A O 1
ATOM 1978 N N . GLY A 1 253 ? -14.410 -9.192 9.094 1.00 87.44 253 GLY A N 1
ATOM 1979 C CA . GLY A 1 253 ? -15.751 -8.835 9.553 1.00 87.44 253 GLY A CA 1
ATOM 1980 C C . GLY A 1 253 ? -15.875 -7.396 10.061 1.00 87.44 253 GLY A C 1
ATOM 1981 O O . GLY A 1 253 ? -17.000 -6.936 10.229 1.00 87.44 253 GLY A O 1
ATOM 1982 N N . LYS A 1 254 ? -14.761 -6.675 10.245 1.00 90.12 254 LYS A N 1
ATOM 1983 C CA . LYS A 1 254 ? -14.749 -5.345 10.867 1.00 90.12 254 LYS A CA 1
ATOM 1984 C C . LYS A 1 254 ? -15.045 -4.217 9.881 1.00 90.12 254 LYS A C 1
ATOM 1986 O O . LYS A 1 254 ? -14.739 -4.315 8.689 1.00 90.12 254 LYS A O 1
ATOM 1991 N N . ILE A 1 255 ? -15.580 -3.114 10.390 1.00 91.75 255 ILE A N 1
ATOM 1992 C CA . ILE A 1 255 ? -15.735 -1.855 9.659 1.00 91.75 255 ILE A CA 1
ATOM 1993 C C . ILE A 1 255 ? -14.385 -1.137 9.566 1.00 91.75 255 ILE A C 1
ATOM 1995 O O . ILE A 1 255 ? -13.678 -0.977 10.558 1.00 91.75 255 ILE A O 1
ATOM 1999 N N . VAL A 1 256 ? -14.001 -0.717 8.362 1.00 89.12 256 VAL A N 1
ATOM 2000 C CA . VAL A 1 256 ? -12.695 -0.109 8.058 1.00 89.12 256 VAL A CA 1
ATOM 2001 C C . VAL A 1 256 ? -12.824 0.990 6.992 1.00 89.12 256 VAL A C 1
ATOM 2003 O O . VAL A 1 256 ? -13.816 1.008 6.259 1.00 89.12 256 VAL A O 1
ATOM 2006 N N . PRO A 1 257 ? -11.812 1.862 6.813 1.00 87.81 257 PRO A N 1
ATOM 2007 C CA . PRO A 1 257 ? -11.792 2.835 5.726 1.00 87.81 257 PRO A CA 1
ATOM 2008 C C . PRO A 1 257 ? -11.757 2.151 4.355 1.00 87.81 257 PRO A C 1
ATOM 2010 O O . PRO A 1 257 ? -10.802 1.448 4.007 1.00 87.81 257 PRO A O 1
ATOM 2013 N N . GLY A 1 258 ? -12.787 2.369 3.554 1.00 82.62 258 GLY A N 1
ATOM 2014 C CA . GLY A 1 258 ? -12.823 2.109 2.125 1.00 82.62 258 GLY A CA 1
ATOM 2015 C C . GLY A 1 258 ? -12.340 3.315 1.323 1.00 82.62 258 GLY A C 1
ATOM 2016 O O . GLY A 1 258 ? -12.260 4.439 1.806 1.00 82.62 258 GLY A O 1
ATOM 2017 N N . ASN A 1 259 ? -12.035 3.080 0.052 1.00 77.62 259 ASN A N 1
ATOM 2018 C CA . ASN A 1 259 ? -11.668 4.127 -0.894 1.00 77.62 259 ASN A CA 1
ATOM 2019 C C . ASN A 1 259 ? -12.591 4.009 -2.100 1.00 77.62 259 ASN A C 1
ATOM 2021 O O . ASN A 1 259 ? -12.763 2.894 -2.597 1.00 77.62 259 ASN A O 1
ATOM 2025 N N . ILE A 1 260 ? -13.159 5.127 -2.544 1.00 74.75 260 ILE A N 1
ATOM 2026 C CA . ILE A 1 260 ? -13.894 5.226 -3.804 1.00 74.75 260 ILE A CA 1
ATOM 2027 C C . ILE A 1 260 ? -12.959 5.873 -4.819 1.00 74.75 260 ILE A C 1
ATOM 2029 O O . ILE A 1 260 ? -12.253 6.818 -4.500 1.00 74.75 260 ILE A O 1
ATOM 2033 N N . MET A 1 261 ? -12.948 5.411 -6.058 1.00 73.44 261 MET A N 1
ATOM 2034 C CA . MET A 1 261 ? -12.445 6.238 -7.153 1.00 73.44 261 MET A CA 1
ATOM 2035 C C . MET A 1 261 ? -13.561 6.461 -8.125 1.00 73.44 261 MET A C 1
ATOM 2037 O O . MET A 1 261 ? -14.259 5.508 -8.438 1.00 73.44 261 MET A O 1
ATOM 2041 N N . VAL A 1 262 ? -13.678 7.681 -8.629 1.00 72.12 262 VAL A N 1
ATOM 2042 C CA . VAL A 1 262 ? -14.540 7.974 -9.767 1.00 72.12 262 VAL A CA 1
ATOM 2043 C C . VAL A 1 262 ? -13.634 8.341 -10.923 1.00 72.12 262 VAL A C 1
ATOM 2045 O O . VAL A 1 262 ? -12.960 9.372 -10.918 1.00 72.12 262 VAL A O 1
ATOM 2048 N N . LEU A 1 263 ? -13.574 7.445 -11.894 1.00 73.31 263 LEU A N 1
ATOM 2049 C CA . LEU A 1 263 ? -12.884 7.675 -13.151 1.00 73.31 263 LEU A CA 1
ATOM 2050 C C . LEU A 1 263 ? -13.918 8.142 -14.169 1.00 73.31 263 LEU A C 1
ATOM 2052 O O . LEU A 1 263 ? -15.052 7.681 -14.126 1.00 73.31 263 LEU A O 1
ATOM 2056 N N . VAL A 1 264 ? -13.518 9.046 -15.054 1.00 75.12 264 VAL A N 1
ATOM 2057 C CA . VAL A 1 264 ? -14.310 9.509 -16.191 1.00 75.12 264 VAL A CA 1
ATOM 2058 C C . VAL A 1 264 ? -13.647 8.985 -17.453 1.00 75.12 264 VAL A C 1
ATOM 2060 O O . VAL A 1 264 ? -12.443 9.174 -17.665 1.00 75.12 264 VAL A O 1
ATOM 2063 N N 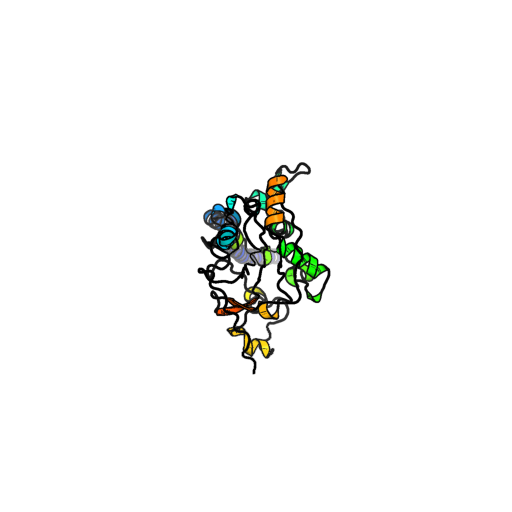. TRP A 1 265 ? -14.441 8.329 -18.290 1.00 76.62 265 TRP A N 1
ATOM 2064 C CA . TRP A 1 265 ? -14.049 7.939 -19.634 1.00 76.62 265 TRP A CA 1
ATOM 2065 C C . TRP A 1 265 ? -14.933 8.650 -20.649 1.00 76.62 265 TRP A C 1
ATOM 2067 O O . TRP A 1 265 ? -16.147 8.693 -20.488 1.00 76.62 265 TRP A O 1
ATOM 2077 N N . THR A 1 266 ? -14.312 9.200 -21.686 1.00 74.94 266 THR A N 1
ATOM 2078 C CA . THR A 1 266 ? -15.000 9.844 -22.806 1.00 74.94 266 THR A CA 1
ATOM 2079 C C . THR A 1 266 ? -14.454 9.208 -24.074 1.00 74.94 266 THR A C 1
ATOM 2081 O O . THR A 1 266 ? -13.270 9.377 -24.375 1.00 74.94 266 THR A O 1
ATOM 2084 N N . GLY A 1 267 ? -15.286 8.416 -24.748 1.00 65.81 267 GLY A N 1
ATOM 2085 C CA . GLY A 1 267 ? -14.994 7.811 -26.051 1.00 65.81 267 GLY A CA 1
ATOM 2086 C C . GLY A 1 267 ? -15.798 8.488 -27.162 1.00 65.81 267 GLY A C 1
ATOM 2087 O O . GLY A 1 267 ? -16.593 9.379 -26.878 1.00 65.81 267 GLY A O 1
ATOM 2088 N N . LYS A 1 268 ? -15.617 8.054 -28.419 1.00 57.03 268 LYS A N 1
ATOM 2089 C CA . LYS A 1 268 ? -16.426 8.549 -29.551 1.00 57.03 268 LYS A CA 1
ATOM 2090 C C . LYS A 1 268 ? -17.930 8.282 -29.371 1.00 57.03 268 LYS A C 1
ATOM 2092 O O . LYS A 1 268 ? -18.712 9.115 -29.797 1.00 57.03 268 LYS A O 1
ATOM 2097 N N . ASP A 1 269 ? -18.295 7.207 -28.661 1.00 55.50 269 ASP A N 1
ATOM 2098 C CA . ASP A 1 269 ? -19.685 6.739 -28.510 1.00 55.50 269 ASP A CA 1
ATOM 2099 C C . ASP A 1 269 ? -20.043 6.317 -27.064 1.00 55.50 269 ASP A C 1
ATOM 2101 O O . ASP A 1 269 ? -20.966 5.537 -26.844 1.00 55.50 269 ASP A O 1
ATOM 2105 N N . VAL A 1 270 ? -19.290 6.779 -26.055 1.00 54.62 270 VAL A N 1
ATOM 2106 C CA . VAL A 1 270 ? -19.501 6.396 -24.643 1.00 54.62 270 VAL A CA 1
ATOM 2107 C C . VAL A 1 270 ? -19.703 7.646 -23.794 1.00 54.62 270 VAL A C 1
ATOM 2109 O O . VAL A 1 270 ? -18.777 8.446 -23.626 1.00 54.62 270 VAL A O 1
ATOM 2112 N N . GLU A 1 271 ? -20.916 7.793 -23.256 1.00 50.56 271 GLU A N 1
ATOM 2113 C CA . GLU A 1 271 ? -21.268 8.804 -22.258 1.00 50.56 271 GLU A CA 1
ATOM 2114 C C . GLU A 1 271 ? -20.426 8.606 -20.985 1.00 50.56 271 GLU A C 1
ATOM 2116 O O . GLU A 1 271 ? -19.986 7.496 -20.688 1.00 50.56 271 GLU A O 1
ATOM 2121 N N . ALA A 1 272 ? -20.149 9.678 -20.240 1.00 55.31 272 ALA A N 1
ATOM 2122 C CA . ALA A 1 272 ? -19.212 9.666 -19.118 1.00 55.31 272 ALA A CA 1
ATOM 2123 C C . ALA A 1 272 ? -19.527 8.569 -18.080 1.00 55.31 272 ALA A C 1
ATOM 2125 O O . ALA A 1 272 ? -20.363 8.751 -17.194 1.00 55.31 272 ALA A O 1
ATOM 2126 N N . VAL A 1 273 ? -18.808 7.446 -18.132 1.00 55.78 273 VAL A N 1
ATOM 2127 C CA . VAL A 1 273 ? -19.004 6.368 -17.158 1.00 55.78 273 VAL A CA 1
ATOM 2128 C C . VAL A 1 273 ? -18.283 6.728 -15.871 1.00 55.78 273 VAL A C 1
ATOM 2130 O O . VAL A 1 273 ? -17.070 6.920 -15.875 1.00 55.78 273 VAL A O 1
ATOM 2133 N N . ARG A 1 274 ? -19.032 6.784 -14.765 1.00 53.69 274 ARG A N 1
ATOM 2134 C CA . ARG A 1 274 ? -18.513 6.912 -13.398 1.00 53.69 274 ARG A CA 1
ATOM 2135 C C . ARG A 1 274 ? -18.555 5.547 -12.725 1.00 53.69 274 ARG A C 1
ATOM 2137 O O . ARG A 1 274 ? -19.623 5.076 -12.343 1.00 53.69 274 ARG A O 1
ATOM 2144 N N . VAL A 1 275 ? -17.399 4.914 -12.557 1.00 54.59 275 VAL A N 1
ATOM 2145 C CA . VAL A 1 275 ? -17.310 3.636 -11.834 1.00 54.59 275 VAL A CA 1
ATOM 2146 C C . VAL A 1 275 ? -16.750 3.894 -10.448 1.00 54.59 275 VAL A C 1
ATOM 2148 O O . VAL A 1 275 ? -15.567 4.219 -10.380 1.00 54.59 275 VAL A O 1
ATOM 2151 N N . PRO A 1 276 ? -17.537 3.745 -9.365 1.00 52.72 276 PRO A N 1
ATOM 2152 C CA . PRO A 1 276 ? -17.001 3.756 -8.014 1.00 52.72 276 PRO A CA 1
ATOM 2153 C C . PRO A 1 276 ? -16.157 2.495 -7.807 1.00 52.72 276 PRO A C 1
ATOM 2155 O O . PRO A 1 276 ? -16.684 1.394 -7.663 1.00 52.72 276 PRO A O 1
ATOM 2158 N N . ILE A 1 277 ? -14.833 2.638 -7.823 1.00 54.81 277 ILE A N 1
ATOM 2159 C CA . ILE A 1 277 ? -13.935 1.524 -7.493 1.00 54.81 277 ILE A CA 1
ATOM 2160 C C . ILE A 1 277 ? -13.763 1.493 -5.979 1.00 54.81 277 ILE A C 1
ATOM 2162 O O . ILE A 1 277 ? -13.011 2.296 -5.423 1.00 54.81 277 ILE A O 1
ATOM 2166 N N . TYR A 1 278 ? -14.462 0.566 -5.327 1.00 55.06 278 TYR A N 1
ATOM 2167 C CA . TYR A 1 278 ? -14.291 0.276 -3.908 1.00 55.06 278 TYR A CA 1
ATOM 2168 C C . TYR A 1 278 ? -13.036 -0.568 -3.726 1.00 55.06 278 TYR A C 1
ATOM 2170 O O . TYR A 1 278 ? -13.003 -1.726 -4.130 1.00 55.06 278 TYR A O 1
ATOM 2178 N N . HIS A 1 279 ? -11.999 -0.016 -3.098 1.00 48.78 279 HIS A N 1
ATOM 2179 C CA . HIS A 1 279 ? -10.761 -0.779 -2.900 1.00 48.78 279 HIS A CA 1
ATOM 2180 C C . HIS A 1 279 ? -10.929 -1.931 -1.903 1.00 48.78 279 HIS A C 1
ATOM 2182 O O . HIS A 1 279 ? -10.077 -2.798 -1.873 1.00 48.78 279 HIS A O 1
ATOM 2188 N N . ARG A 1 280 ? -12.022 -2.003 -1.135 1.00 46.34 280 ARG A N 1
ATOM 2189 C CA . ARG A 1 280 ? -12.365 -3.165 -0.300 1.00 46.34 280 ARG A CA 1
ATOM 2190 C C . ARG A 1 280 ? -13.754 -3.679 -0.685 1.00 46.34 280 ARG A C 1
ATOM 2192 O O . ARG A 1 280 ? -14.744 -3.369 -0.033 1.00 46.34 280 ARG A O 1
ATOM 2199 N N . GLY A 1 281 ? -13.816 -4.393 -1.805 1.00 39.56 281 GLY A N 1
ATOM 2200 C CA . GLY A 1 281 ? -14.997 -5.117 -2.286 1.00 39.56 281 GLY A CA 1
ATOM 2201 C C . GLY A 1 281 ? -14.735 -6.624 -2.343 1.00 39.56 281 GLY A C 1
ATOM 2202 O O . GLY A 1 281 ? -13.591 -7.065 -2.234 1.00 39.56 281 GLY A O 1
ATOM 2203 N N . ASP A 1 282 ? -15.793 -7.419 -2.479 1.00 44.50 282 ASP A N 1
ATOM 2204 C CA . ASP A 1 282 ? -15.680 -8.876 -2.577 1.00 44.50 282 ASP A CA 1
ATOM 2205 C C . ASP A 1 282 ? -15.198 -9.361 -3.953 1.00 44.50 282 ASP A C 1
ATOM 2207 O O . ASP A 1 282 ? -15.175 -8.603 -4.921 1.00 44.50 282 ASP A O 1
ATOM 2211 N N . ALA A 1 283 ? -14.862 -10.653 -4.049 1.00 37.97 283 ALA A N 1
ATOM 2212 C CA . ALA A 1 283 ? -14.401 -11.313 -5.278 1.00 37.97 283 ALA A CA 1
ATOM 2213 C C . ALA A 1 283 ? -15.413 -11.282 -6.448 1.00 37.97 283 ALA A C 1
ATOM 2215 O O . ALA A 1 283 ? -15.116 -11.765 -7.539 1.00 37.97 283 ALA A O 1
ATOM 2216 N N . LYS A 1 284 ? -16.625 -10.751 -6.231 1.00 41.34 284 LYS A N 1
ATOM 2217 C CA . LYS A 1 284 ? -17.683 -10.616 -7.241 1.00 41.34 284 LYS A CA 1
ATOM 2218 C C . LYS A 1 284 ? -17.930 -9.158 -7.641 1.00 41.34 284 LYS A C 1
ATOM 2220 O O . LYS A 1 284 ? -18.814 -8.908 -8.459 1.00 41.34 284 LYS A O 1
ATOM 2225 N N . GLY A 1 285 ? -17.191 -8.198 -7.076 1.00 41.25 285 GLY A N 1
ATOM 2226 C CA . GLY A 1 285 ? -17.402 -6.773 -7.327 1.00 41.25 285 GLY A CA 1
ATOM 2227 C C . GLY A 1 285 ? -18.820 -6.308 -6.983 1.00 41.25 285 GLY A C 1
ATOM 2228 O O . GLY A 1 285 ? -19.290 -5.324 -7.563 1.00 41.25 285 GLY A O 1
ATOM 2229 N N . LYS A 1 286 ? -19.536 -7.016 -6.091 1.00 37.56 286 LYS A N 1
ATOM 2230 C CA . LYS A 1 286 ? -20.902 -6.625 -5.730 1.00 37.56 286 LYS A CA 1
ATOM 2231 C C . LYS A 1 286 ? -20.821 -5.317 -4.946 1.00 37.56 286 LYS A C 1
ATOM 2233 O O . LYS A 1 286 ? -20.099 -5.226 -3.952 1.00 37.56 286 LYS A O 1
ATOM 2238 N N . ARG A 1 287 ? -21.537 -4.301 -5.445 1.00 42.53 287 ARG A N 1
ATOM 2239 C CA . ARG A 1 287 ? -21.684 -2.990 -4.804 1.00 42.53 287 ARG A CA 1
ATOM 2240 C C . ARG A 1 287 ? -22.002 -3.201 -3.329 1.00 42.53 287 ARG A C 1
ATOM 2242 O O . ARG A 1 287 ? -22.870 -4.000 -2.991 1.00 42.53 287 ARG A O 1
ATOM 2249 N N . ILE A 1 288 ? -21.314 -2.459 -2.472 1.00 39.97 288 ILE A N 1
ATOM 2250 C CA . ILE A 1 288 ? -21.824 -2.189 -1.135 1.00 39.97 288 ILE A CA 1
ATOM 2251 C C . ILE A 1 288 ? -23.138 -1.450 -1.383 1.00 39.97 288 ILE A C 1
ATOM 2253 O O . ILE A 1 288 ? -23.120 -0.354 -1.943 1.00 39.97 288 ILE A O 1
ATOM 2257 N N . GLU A 1 289 ? -24.270 -2.092 -1.097 1.00 30.16 289 GLU A N 1
ATOM 2258 C CA . GLU A 1 289 ? -25.553 -1.400 -1.089 1.00 30.16 289 GLU A CA 1
ATOM 2259 C C . GLU A 1 289 ? -25.430 -0.273 -0.069 1.00 30.16 289 GLU A C 1
ATOM 2261 O O . GLU A 1 289 ? -25.306 -0.503 1.133 1.00 30.16 289 GLU A O 1
ATOM 2266 N N . PHE A 1 290 ? -25.379 0.957 -0.571 1.00 32.62 290 PHE A N 1
ATOM 2267 C CA . PHE A 1 290 ? -25.543 2.135 0.254 1.00 32.62 290 PHE A CA 1
ATOM 2268 C C . PHE A 1 290 ? -27.001 2.105 0.708 1.00 32.62 290 PHE A C 1
ATOM 2270 O O . PHE A 1 290 ? -27.886 2.499 -0.046 1.00 32.62 290 PHE A O 1
ATOM 2277 N N . ARG A 1 291 ? -27.267 1.561 1.898 1.00 27.95 291 ARG A N 1
ATOM 2278 C CA . ARG A 1 291 ? -28.481 1.919 2.626 1.00 27.95 291 ARG A CA 1
ATOM 2279 C C . ARG A 1 291 ? -28.182 3.275 3.258 1.00 27.95 291 ARG A C 1
ATOM 2281 O O . ARG A 1 291 ? -27.413 3.299 4.221 1.00 27.95 291 ARG A O 1
ATOM 2288 N N . PRO A 1 292 ? -28.690 4.400 2.717 1.00 27.16 292 PRO A N 1
ATOM 2289 C CA . PRO A 1 292 ? -28.752 5.599 3.536 1.00 27.16 292 PRO A CA 1
ATOM 2290 C C . PRO A 1 292 ? -29.507 5.242 4.830 1.00 27.16 292 PRO A C 1
ATOM 2292 O O . PRO A 1 292 ? -30.371 4.357 4.787 1.00 27.16 292 PRO A O 1
ATOM 2295 N N . PRO A 1 293 ? -29.163 5.853 5.976 1.00 30.73 293 PRO A N 1
ATOM 2296 C CA . PRO A 1 293 ? -29.992 5.723 7.164 1.00 30.73 293 PRO A CA 1
ATOM 2297 C C . PRO A 1 293 ? -31.431 6.078 6.783 1.00 30.73 293 PRO A C 1
ATOM 2299 O O . PRO A 1 293 ? -31.655 7.044 6.049 1.00 30.73 293 PRO A O 1
ATOM 2302 N N . ASP A 1 294 ? -32.369 5.235 7.212 1.00 31.86 294 ASP A N 1
ATOM 2303 C CA . ASP A 1 294 ? -33.798 5.485 7.047 1.00 31.86 294 ASP A CA 1
ATOM 2304 C C . ASP A 1 294 ? -34.073 6.880 7.625 1.00 31.86 294 ASP A C 1
ATOM 2306 O O . ASP A 1 294 ? -33.630 7.137 8.752 1.00 31.86 294 ASP A O 1
ATOM 2310 N N . PRO A 1 295 ? -34.667 7.818 6.867 1.00 34.34 295 PRO A N 1
ATOM 2311 C CA . PRO A 1 295 ? -35.016 9.114 7.418 1.00 34.34 295 PRO A CA 1
ATOM 2312 C C . PRO A 1 295 ? -36.072 8.891 8.504 1.00 34.34 295 PRO A C 1
ATOM 2314 O O . PRO A 1 295 ? -37.251 8.720 8.207 1.00 34.34 295 PRO A O 1
ATOM 2317 N N . SER A 1 296 ? -35.613 8.841 9.755 1.00 44.44 296 SER A N 1
ATOM 2318 C CA . SER A 1 296 ? -36.446 8.992 10.946 1.00 44.44 296 SER A CA 1
ATOM 2319 C C . SER A 1 296 ? -37.123 10.355 10.946 1.00 44.44 296 SER A C 1
ATOM 2321 O O . SER A 1 296 ? -36.375 11.343 10.738 1.00 44.44 296 SER A O 1
#